Protein AF-A0A3B8PHJ2-F1 (afdb_monomer_lite)

Foldseek 3Di:
DVVVVQLVVQVVFDKDFDFKWWKKDFAAQVLVWPVRDDPCLPWAHFQLDWGDHPPDIIGIDMAGDPPFRWPCVVPPWSANTKMKIKWKKAAQFWDKKKKQKWWQQWKWKDKLSHTQDTGHGHDDTDTRPDTTIDIDHHGIIMMMMIGGHNGDTTTMGIIMTDPPPRIDIDHDDRDDQVNLLVVLVVQCVDHPAHDDPQVNPDSQLPLLVVAALVLLVVCCPCNHLHVLLAEAEVPRDHPARGGHLHSVRRHDDSSRLVCCQQPVLPDDDQQQFWKWWQFQVRDTDIAHQRDDDPFWTWGQALVSDTDIDTPVRTPDIDGDSGGSHDHPSDPHPNNSSNNSNNSSVD

pLDDT: mean 92.6, std 7.02, range [56.84, 98.75]

Radius of gyration: 21.56 Å; chains: 1; bounding box: 54×46×66 Å

Sequence (346 aa):
MRRQSERQRLKRAPIRGVAELWVSGPFDDRGAGFQTVHPPETRAVDVAGRFAVGKKTIRWEKLKPIRMFNFHMKYGDTDGTSCYAYLRLISPRRQQVLLTPGSDDGLKVWVNGRKVHENDIARGGLPLQDVVFAELEPGSNDVLFRVRNVVGEHCLYLHYRSLGGSVQVTLPEPLDAGGLAARLKEAAKGGKQKVAAAFLDVDWATEVARGDKVRGKKLFATSGIGCAKCHAAKGLAAVPGAPSLTGAGKRFTVPYLVESVLLPNRRISPVFRSTVIVTSKGKVVTGLVVGETGQVVTVLTPEAKRVEISRGEIEERKTQNVSAMPAGLVKTPRELRDLLAYLLAQ

Secondary structure (DSSP, 8-state):
-HHHHHHHHHHHSPPEE---EEEEEEEE-TT-GGGS--GGGTSS--TT-EEEETTEEEE-EEE--SSSEEHHHHHS--TTEEEEEEEEEEESSSEEEEE--EEES-EEEEETTEEEEEE-------TT---EEEEEPSEEEEEEEEEE-SSS--EEE-EEEEGGG--EEE-PPP--HHHHHHHHHHHHHH-SSPPPGGGTT--HHHHGGG--HHHHHHHHSTTTT-GGGT--BTTBPPPTTSPP-TTGGGT--HHHHHHHHH-TTSS--GGGEEEEEEETTS-EEEEEEEEE-SSEEEEE-TTS-EEEEEGGGEEEEEEEEEESSPS----SHHHHHHHHHHHHT-

Structure (mmCIF, N/CA/C/O backbone):
data_AF-A0A3B8PHJ2-F1
#
_entry.id   AF-A0A3B8PHJ2-F1
#
loop_
_atom_site.group_PDB
_atom_site.id
_atom_site.type_symbol
_atom_site.label_atom_id
_atom_site.label_alt_id
_atom_site.label_comp_id
_atom_site.label_asym_id
_atom_site.label_entity_id
_atom_site.label_seq_id
_atom_site.pdbx_PDB_ins_code
_atom_site.Cartn_x
_atom_site.Cartn_y
_atom_site.Cartn_z
_atom_site.occupancy
_atom_site.B_iso_or_equiv
_atom_site.auth_seq_id
_atom_site.auth_comp_id
_atom_site.auth_asym_id
_atom_site.auth_atom_id
_atom_site.pdbx_PDB_model_num
ATOM 1 N N . MET A 1 1 ? 10.845 24.682 12.035 1.00 56.84 1 MET A N 1
ATOM 2 C CA . MET A 1 1 ? 11.613 24.016 13.119 1.00 56.84 1 MET A CA 1
ATOM 3 C C . MET A 1 1 ? 11.244 22.541 13.341 1.00 56.84 1 MET A C 1
ATOM 5 O O . MET A 1 1 ? 12.104 21.701 13.112 1.00 56.84 1 MET A O 1
ATOM 9 N N . ARG A 1 2 ? 9.999 22.166 13.702 1.00 64.81 2 ARG A N 1
ATOM 10 C CA . ARG A 1 2 ? 9.632 20.765 14.062 1.00 64.81 2 ARG A CA 1
ATOM 11 C C . ARG A 1 2 ? 9.882 19.699 12.973 1.00 64.81 2 ARG A C 1
ATOM 13 O O . ARG A 1 2 ? 10.329 18.603 13.285 1.00 64.81 2 ARG A O 1
ATOM 20 N N . ARG A 1 3 ? 9.635 20.006 11.690 1.00 64.75 3 ARG A N 1
ATOM 21 C CA . ARG A 1 3 ? 9.933 19.076 10.574 1.00 64.75 3 ARG A CA 1
ATOM 22 C C . ARG A 1 3 ? 11.436 18.929 10.302 1.00 64.75 3 ARG A C 1
ATOM 24 O O . ARG A 1 3 ? 11.890 17.848 9.945 1.00 64.75 3 ARG A O 1
ATOM 31 N N . GLN A 1 4 ? 12.209 20.001 10.478 1.00 68.56 4 GLN A N 1
ATOM 32 C CA . GLN A 1 4 ? 13.661 19.993 10.271 1.00 68.56 4 GLN A CA 1
ATOM 33 C C . GLN A 1 4 ? 14.364 19.180 11.366 1.00 68.56 4 GLN A C 1
ATOM 35 O O . GLN A 1 4 ? 15.237 18.372 11.055 1.00 68.56 4 GLN A O 1
ATOM 40 N N . SER A 1 5 ? 13.905 19.301 12.617 1.00 84.25 5 SER A N 1
ATOM 41 C CA . SER A 1 5 ? 14.388 18.460 13.714 1.00 84.25 5 SER A CA 1
ATOM 42 C C . SER A 1 5 ? 13.993 16.987 13.538 1.00 84.25 5 SER A C 1
ATOM 44 O O . SER A 1 5 ? 14.804 16.103 13.806 1.00 84.25 5 SER A O 1
ATOM 46 N N . GLU A 1 6 ? 12.799 16.686 13.009 1.00 88.00 6 GLU A N 1
ATOM 47 C CA . GLU A 1 6 ? 12.405 15.310 12.662 1.00 88.00 6 GLU A CA 1
ATOM 48 C C . GLU A 1 6 ? 13.327 14.695 11.597 1.00 88.00 6 GLU A C 1
ATOM 50 O O . GLU A 1 6 ? 13.822 13.583 11.781 1.00 88.00 6 GLU A O 1
ATOM 55 N N . ARG A 1 7 ? 13.627 15.428 10.516 1.00 92.88 7 ARG A N 1
ATOM 56 C CA . ARG A 1 7 ? 14.536 14.956 9.458 1.00 92.88 7 ARG A CA 1
ATOM 57 C C . ARG A 1 7 ? 15.954 14.709 9.968 1.00 92.88 7 ARG A C 1
ATOM 59 O O . ARG A 1 7 ? 16.563 13.708 9.602 1.00 92.88 7 ARG A O 1
ATOM 66 N N . GLN A 1 8 ? 16.476 15.581 10.831 1.00 92.88 8 GLN A N 1
ATOM 67 C CA . GLN A 1 8 ? 17.782 15.376 11.467 1.00 92.88 8 GLN A CA 1
ATOM 68 C C . GLN A 1 8 ? 17.797 14.115 12.339 1.00 92.88 8 GLN A C 1
ATOM 70 O O . GLN A 1 8 ? 18.732 13.320 12.256 1.00 92.88 8 GLN A O 1
ATOM 75 N N . ARG A 1 9 ? 16.735 13.884 13.120 1.00 93.88 9 ARG A N 1
ATOM 76 C CA . ARG A 1 9 ? 16.579 12.654 13.910 1.00 93.88 9 ARG A CA 1
ATOM 77 C C . ARG A 1 9 ? 16.492 11.414 13.021 1.00 93.88 9 ARG A C 1
ATOM 79 O O . ARG A 1 9 ? 17.124 10.413 13.333 1.00 93.88 9 ARG A O 1
ATOM 86 N N . LEU A 1 10 ? 15.774 11.481 11.898 1.00 94.88 10 LEU A N 1
ATOM 87 C CA . LEU A 1 10 ? 15.687 10.380 10.931 1.00 94.88 10 LEU A CA 1
ATOM 88 C C . LEU A 1 10 ? 17.046 10.026 10.326 1.00 94.88 10 LEU A C 1
ATOM 90 O O . LEU A 1 10 ? 17.353 8.845 10.221 1.00 94.88 10 LEU A O 1
ATOM 94 N N . LYS A 1 11 ? 17.883 11.016 9.990 1.00 94.44 11 LYS A N 1
ATOM 95 C CA . LYS A 1 11 ? 19.252 10.771 9.494 1.00 94.44 11 LYS A CA 1
ATOM 96 C C . LYS A 1 11 ? 20.121 10.003 10.499 1.00 94.44 11 LYS A C 1
ATOM 98 O O . LYS A 1 11 ? 21.027 9.292 10.084 1.00 94.44 11 LYS A O 1
ATOM 103 N N . ARG A 1 12 ? 19.834 10.125 11.801 1.00 94.12 12 ARG A N 1
ATOM 104 C CA . ARG A 1 12 ? 20.543 9.433 12.893 1.00 94.12 12 ARG A CA 1
ATOM 105 C C . ARG A 1 12 ? 19.865 8.132 13.347 1.00 94.12 12 ARG A C 1
ATOM 107 O O . ARG A 1 12 ? 20.485 7.351 14.054 1.00 94.12 12 ARG A O 1
ATOM 114 N N . ALA A 1 13 ? 18.612 7.886 12.962 1.00 95.06 13 ALA A N 1
ATOM 115 C CA . ALA A 1 13 ? 17.874 6.679 13.347 1.00 95.06 13 ALA A CA 1
ATOM 116 C C . ALA A 1 13 ? 18.484 5.419 12.703 1.00 95.06 13 ALA A C 1
ATOM 118 O O . ALA A 1 13 ? 19.031 5.535 11.615 1.00 95.06 13 ALA A O 1
ATOM 119 N N . PRO A 1 14 ? 18.379 4.217 13.292 1.00 95.69 14 PRO A N 1
ATOM 120 C CA . PRO A 1 14 ? 19.010 3.013 12.741 1.00 95.69 14 PRO A CA 1
ATOM 121 C C . PRO A 1 14 ? 18.644 2.734 11.273 1.00 95.69 14 PRO A C 1
ATOM 123 O O . PRO A 1 14 ? 17.478 2.858 10.887 1.00 95.69 14 PRO A O 1
ATOM 126 N N . ILE A 1 15 ? 19.641 2.341 10.470 1.00 95.19 15 ILE A N 1
ATOM 127 C CA . ILE A 1 15 ? 19.435 1.869 9.091 1.00 95.19 15 ILE A CA 1
ATOM 128 C C . ILE A 1 15 ? 18.785 0.493 9.138 1.00 95.19 15 ILE A C 1
ATOM 130 O O . ILE A 1 15 ? 19.214 -0.376 9.894 1.00 95.19 15 ILE A O 1
ATOM 134 N N . ARG A 1 16 ? 17.771 0.280 8.302 1.00 96.06 16 ARG A N 1
ATOM 135 C CA . ARG A 1 16 ? 17.153 -1.027 8.089 1.00 96.06 16 ARG A CA 1
ATOM 136 C C . ARG A 1 16 ? 17.238 -1.405 6.620 1.00 96.06 16 ARG A C 1
ATOM 138 O O . ARG A 1 16 ? 16.869 -0.604 5.761 1.00 96.06 16 ARG A O 1
ATOM 145 N N . GLY A 1 17 ? 17.714 -2.616 6.348 1.00 94.56 17 GLY A N 1
ATOM 146 C CA . GLY A 1 17 ? 17.668 -3.214 5.016 1.00 94.56 17 GLY A CA 1
ATOM 147 C C . GLY A 1 17 ? 16.264 -3.695 4.654 1.00 94.56 17 GLY A C 1
ATOM 148 O O . GLY A 1 17 ? 15.401 -3.874 5.520 1.00 94.56 17 GLY A O 1
ATOM 149 N N . VAL A 1 18 ? 16.042 -3.910 3.361 1.00 96.94 18 VAL A N 1
ATOM 150 C CA . VAL A 1 18 ? 14.840 -4.559 2.831 1.00 96.94 18 VAL A CA 1
ATOM 151 C C . VAL A 1 18 ? 15.209 -5.967 2.378 1.00 96.94 18 VAL A C 1
ATOM 153 O O . VAL A 1 18 ? 16.139 -6.134 1.601 1.00 96.94 18 VAL A O 1
ATOM 156 N N . ALA A 1 19 ? 14.497 -6.977 2.877 1.00 96.56 19 ALA A N 1
ATOM 157 C CA . ALA A 1 19 ? 14.843 -8.382 2.643 1.00 96.56 19 ALA A CA 1
ATOM 158 C C . ALA A 1 19 ? 14.318 -8.947 1.313 1.00 96.56 19 ALA A C 1
ATOM 160 O O . ALA A 1 19 ? 14.849 -9.931 0.809 1.00 96.56 19 ALA A O 1
ATOM 161 N N . GLU A 1 20 ? 13.251 -8.372 0.761 1.00 97.75 20 GLU A N 1
ATOM 162 C CA . GLU A 1 20 ? 12.606 -8.860 -0.459 1.00 97.75 20 GLU A CA 1
ATOM 163 C C . GLU A 1 20 ? 11.797 -7.730 -1.104 1.00 97.75 20 GLU A C 1
ATOM 165 O O . GLU A 1 20 ? 11.232 -6.889 -0.398 1.00 97.75 20 GLU A O 1
ATOM 170 N N . LEU A 1 21 ? 11.727 -7.729 -2.435 1.00 98.25 21 LEU A N 1
ATOM 171 C CA . LEU A 1 21 ? 10.931 -6.803 -3.240 1.00 98.25 21 LEU A CA 1
ATOM 172 C C . LEU A 1 21 ? 10.100 -7.559 -4.268 1.00 98.25 21 LEU A C 1
ATOM 174 O O . LEU A 1 21 ? 10.509 -8.615 -4.747 1.00 98.25 21 LEU A O 1
ATOM 178 N N . TRP A 1 22 ? 8.975 -6.966 -4.662 1.00 98.62 22 TRP A N 1
ATOM 179 C CA . TRP A 1 22 ? 8.412 -7.239 -5.979 1.00 98.62 22 TRP A CA 1
ATOM 180 C C . TRP A 1 22 ? 9.231 -6.493 -7.022 1.00 98.62 22 TRP A C 1
ATOM 182 O O . TRP A 1 22 ? 9.505 -5.311 -6.844 1.00 98.62 22 TRP A O 1
ATOM 192 N N . VAL A 1 23 ? 9.603 -7.157 -8.108 1.00 98.56 23 VAL A N 1
ATOM 193 C CA . VAL A 1 23 ? 10.318 -6.561 -9.236 1.00 98.56 23 VAL A CA 1
ATOM 194 C C . VAL A 1 23 ? 9.639 -6.923 -10.549 1.00 98.56 23 VAL A C 1
ATOM 196 O O . VAL A 1 23 ? 9.052 -7.995 -10.663 1.00 98.56 23 VAL A O 1
ATOM 199 N N . SER A 1 24 ? 9.699 -6.033 -11.531 1.00 98.06 24 SER A N 1
ATOM 200 C CA . SER A 1 24 ? 9.135 -6.247 -12.866 1.00 98.06 24 SER A CA 1
ATOM 201 C C . SER A 1 24 ? 10.000 -5.533 -13.894 1.00 98.06 24 SER A C 1
ATOM 203 O O . SER A 1 24 ? 10.356 -4.374 -13.700 1.00 98.06 24 SER A O 1
ATOM 205 N N . GLY A 1 25 ? 10.315 -6.198 -14.996 1.00 96.06 25 GLY A N 1
ATOM 206 C CA . GLY A 1 25 ? 11.134 -5.654 -16.075 1.00 96.06 25 GLY A CA 1
ATOM 207 C C . GLY A 1 25 ? 11.764 -6.770 -16.907 1.00 96.06 25 GLY A C 1
ATOM 208 O O . GLY A 1 25 ? 11.434 -7.939 -16.684 1.00 96.06 25 GLY A O 1
ATOM 209 N N . PRO A 1 26 ? 12.645 -6.426 -17.856 1.00 96.44 26 PRO A N 1
ATOM 210 C CA . PRO A 1 26 ? 13.003 -5.066 -18.270 1.00 96.44 26 PRO A CA 1
ATOM 211 C C . PRO A 1 26 ? 11.944 -4.427 -19.186 1.00 96.44 26 PRO A C 1
ATOM 213 O O . PRO A 1 26 ? 11.344 -5.096 -20.023 1.00 96.44 26 PRO A O 1
ATOM 216 N N . PHE A 1 27 ? 11.712 -3.124 -19.037 1.00 96.81 27 PHE A N 1
ATOM 217 C CA . PHE A 1 27 ? 10.838 -2.339 -19.910 1.00 96.81 27 PHE A CA 1
ATOM 218 C C . PHE A 1 27 ? 11.675 -1.442 -20.825 1.00 96.81 27 PHE A C 1
ATOM 220 O O . PHE A 1 27 ? 12.421 -0.603 -20.332 1.00 96.81 27 PHE A O 1
ATOM 227 N N . ASP A 1 28 ? 11.537 -1.600 -22.140 1.00 95.12 28 ASP A N 1
ATOM 228 C CA . ASP A 1 28 ? 12.294 -0.834 -23.139 1.00 95.12 28 ASP A CA 1
ATOM 229 C C . ASP A 1 28 ? 11.969 0.668 -23.075 1.00 95.12 28 ASP A C 1
ATOM 231 O O . ASP A 1 28 ? 10.845 1.086 -23.373 1.00 95.12 28 ASP A O 1
ATOM 235 N N . ASP A 1 29 ? 12.953 1.491 -22.701 1.00 94.12 29 ASP A N 1
ATOM 236 C CA . ASP A 1 29 ? 12.780 2.938 -22.584 1.00 94.12 29 ASP A CA 1
ATOM 237 C C . ASP A 1 29 ? 12.798 3.661 -23.940 1.00 94.12 29 ASP A C 1
ATOM 239 O O . ASP A 1 29 ? 12.547 4.871 -23.991 1.00 94.12 29 ASP A O 1
ATOM 243 N N . ARG A 1 30 ? 13.045 2.940 -25.043 1.00 91.06 30 ARG A N 1
ATOM 244 C CA . ARG A 1 30 ? 13.039 3.442 -26.426 1.00 91.06 30 ARG A CA 1
ATOM 245 C C . ARG A 1 30 ? 13.998 4.614 -26.633 1.00 91.06 30 ARG A C 1
ATOM 247 O O . ARG A 1 30 ? 13.667 5.588 -27.302 1.00 91.06 30 ARG A O 1
ATOM 254 N N . GLY A 1 31 ? 15.146 4.575 -25.955 1.00 90.06 31 GLY A N 1
ATOM 255 C CA . GLY A 1 31 ? 16.145 5.651 -25.951 1.00 90.06 31 GLY A CA 1
ATOM 256 C C . GLY A 1 31 ? 15.729 6.934 -25.211 1.00 90.06 31 GLY A C 1
ATOM 257 O O . GLY A 1 31 ? 16.567 7.801 -24.986 1.00 90.06 31 GLY A O 1
ATOM 258 N N . ALA A 1 32 ? 14.471 7.056 -24.773 1.00 93.56 32 ALA A N 1
ATOM 259 C CA . ALA A 1 32 ? 13.939 8.257 -24.124 1.00 93.56 32 ALA A CA 1
ATOM 260 C C . ALA A 1 32 ? 13.993 8.200 -22.585 1.00 93.56 32 ALA A C 1
ATOM 262 O O . ALA A 1 32 ? 13.584 9.143 -21.902 1.00 93.56 32 ALA A O 1
ATOM 263 N N . GLY A 1 33 ? 14.475 7.089 -22.020 1.00 93.19 33 GLY A N 1
ATOM 264 C CA . GLY A 1 33 ? 14.639 6.918 -20.581 1.00 93.19 33 GLY A CA 1
ATOM 265 C C . GLY A 1 33 ? 13.366 7.186 -19.793 1.00 93.19 33 GLY A C 1
ATOM 266 O O . GLY A 1 33 ? 12.281 6.700 -20.109 1.00 93.19 33 GLY A O 1
ATOM 267 N N . PHE A 1 34 ? 13.490 8.051 -18.790 1.00 96.06 34 PHE A N 1
ATOM 268 C CA . PHE A 1 34 ? 12.399 8.461 -17.912 1.00 96.06 34 PHE A CA 1
ATOM 269 C C . PHE A 1 34 ? 11.253 9.226 -18.575 1.00 96.06 34 PHE A C 1
ATOM 271 O O . PHE A 1 34 ? 10.228 9.396 -17.906 1.00 96.06 34 PHE A O 1
ATOM 278 N N . GLN A 1 35 ? 11.392 9.656 -19.833 1.00 95.62 35 GLN A N 1
ATOM 279 C CA . GLN A 1 35 ? 10.292 10.232 -20.612 1.00 95.62 35 GLN A CA 1
ATOM 280 C C . GLN A 1 35 ? 9.349 9.157 -21.164 1.00 95.62 35 GLN A C 1
ATOM 282 O O . GLN A 1 35 ? 8.161 9.408 -21.360 1.00 95.62 35 GLN A O 1
ATOM 287 N N . THR A 1 36 ? 9.842 7.932 -21.365 1.00 96.19 36 THR A N 1
ATOM 288 C CA . THR A 1 36 ? 8.986 6.794 -21.693 1.00 96.19 36 THR A CA 1
ATOM 289 C C . THR A 1 36 ? 8.216 6.370 -20.445 1.00 96.19 36 THR A C 1
ATOM 291 O O . THR A 1 36 ? 8.810 5.953 -19.452 1.00 96.19 36 THR A O 1
ATOM 294 N N . VAL A 1 37 ? 6.887 6.467 -20.491 1.00 95.81 37 VAL A N 1
ATOM 295 C CA . VAL A 1 37 ? 5.999 6.032 -19.405 1.00 95.81 37 VAL A CA 1
ATOM 296 C C . VAL A 1 37 ? 5.640 4.560 -19.579 1.00 95.81 37 VAL A C 1
ATOM 298 O O . VAL A 1 37 ? 5.175 4.157 -20.648 1.00 95.81 37 VAL A O 1
ATOM 301 N N . HIS A 1 38 ? 5.803 3.771 -18.516 1.00 96.06 38 HIS A N 1
ATOM 302 C CA . HIS A 1 38 ? 5.454 2.345 -18.504 1.00 96.06 38 HIS A CA 1
ATOM 303 C C . HIS A 1 38 ? 4.230 2.051 -17.633 1.00 96.06 38 HIS A C 1
ATOM 305 O O . HIS A 1 38 ? 3.923 2.804 -16.712 1.00 96.06 38 HIS A O 1
ATOM 311 N N . PRO A 1 39 ? 3.526 0.927 -17.846 1.00 94.88 39 PRO A N 1
ATOM 312 C CA . PRO A 1 39 ? 2.318 0.616 -17.084 1.00 94.88 39 PRO A CA 1
ATOM 313 C C . PRO A 1 39 ? 2.458 0.656 -15.545 1.00 94.88 39 PRO A C 1
ATOM 315 O O . PRO A 1 39 ? 1.540 1.199 -14.920 1.00 94.88 39 PRO A O 1
ATOM 318 N N . PRO A 1 40 ? 3.551 0.163 -14.910 1.00 95.56 40 PRO A N 1
ATOM 319 C CA . PRO A 1 40 ? 3.678 0.154 -13.446 1.00 95.56 40 PRO A CA 1
ATOM 320 C C . PRO A 1 40 ? 3.570 1.521 -12.757 1.00 95.56 40 PRO A C 1
ATOM 322 O O . PRO A 1 40 ? 3.188 1.569 -11.592 1.00 95.56 40 PRO A O 1
ATOM 325 N N . GLU A 1 41 ? 3.886 2.624 -13.445 1.00 94.50 41 GLU A N 1
ATOM 326 C CA . GLU A 1 41 ? 3.894 3.979 -12.861 1.00 94.50 41 GLU A CA 1
ATOM 327 C C . GLU A 1 41 ? 2.615 4.793 -13.132 1.00 94.50 41 GLU A C 1
ATOM 329 O O . GLU A 1 41 ? 2.494 5.928 -12.673 1.00 94.50 41 GLU A O 1
ATOM 334 N N . THR A 1 42 ? 1.640 4.227 -13.852 1.00 93.00 42 THR A N 1
ATOM 335 C CA . THR A 1 42 ? 0.440 4.961 -14.312 1.00 93.00 42 THR A CA 1
ATOM 336 C C . THR A 1 42 ? -0.747 4.914 -13.350 1.00 93.00 42 THR A C 1
ATOM 338 O O . THR A 1 42 ? -1.630 5.770 -13.406 1.00 93.00 42 THR A O 1
ATOM 341 N N . ARG A 1 43 ? -0.801 3.912 -12.468 1.00 91.25 43 ARG A N 1
ATOM 342 C CA . ARG A 1 43 ? -1.928 3.642 -11.560 1.00 91.25 43 ARG A CA 1
ATOM 343 C C . ARG A 1 43 ? -1.450 2.933 -10.296 1.00 91.25 43 ARG A C 1
ATOM 345 O O . ARG A 1 43 ? -0.259 2.679 -10.143 1.00 91.25 43 ARG A O 1
ATOM 352 N N . ALA A 1 44 ? -2.380 2.616 -9.392 1.00 93.44 44 ALA A N 1
ATOM 353 C CA . ALA A 1 44 ? -2.089 1.765 -8.241 1.00 93.44 44 ALA A CA 1
ATOM 354 C C . ALA A 1 44 ? -1.375 0.479 -8.690 1.00 93.44 44 ALA A C 1
ATOM 356 O O . ALA A 1 44 ? -1.791 -0.154 -9.665 1.00 93.44 44 ALA A O 1
ATOM 357 N N . VAL A 1 45 ? -0.306 0.109 -7.983 1.00 96.50 45 VAL A N 1
ATOM 358 C CA . VAL A 1 45 ? 0.517 -1.040 -8.363 1.00 96.50 45 VAL A CA 1
ATOM 359 C C . VAL A 1 45 ? -0.284 -2.325 -8.174 1.00 96.50 45 VAL A C 1
ATOM 361 O O . VAL A 1 45 ? -0.689 -2.671 -7.063 1.00 96.50 45 VAL A O 1
ATOM 364 N N . ASP A 1 46 ? -0.491 -3.037 -9.277 1.00 95.44 46 ASP A N 1
ATOM 365 C CA . ASP A 1 46 ? -1.122 -4.349 -9.304 1.00 95.44 46 ASP A CA 1
ATOM 366 C C . ASP A 1 46 ? -0.054 -5.432 -9.475 1.00 95.44 46 ASP A C 1
ATOM 368 O O . ASP A 1 46 ? 0.449 -5.654 -10.578 1.00 95.44 46 ASP A O 1
ATOM 372 N N . VAL A 1 47 ? 0.292 -6.103 -8.374 1.00 96.88 47 VAL A N 1
ATOM 373 C CA . VAL A 1 47 ? 1.290 -7.184 -8.367 1.00 96.88 47 VAL A CA 1
ATOM 374 C C . VAL A 1 47 ? 0.779 -8.494 -8.980 1.00 96.88 47 VAL A C 1
ATOM 376 O O . VAL A 1 47 ? 1.574 -9.400 -9.205 1.00 96.88 47 VAL A O 1
ATOM 379 N N . ALA A 1 48 ? -0.519 -8.603 -9.291 1.00 96.25 48 ALA A N 1
ATOM 380 C CA . ALA A 1 48 ? -1.052 -9.669 -10.145 1.00 96.25 48 ALA A CA 1
ATOM 381 C C . ALA A 1 48 ? -1.011 -9.299 -11.641 1.00 96.25 48 ALA A C 1
ATOM 383 O O . ALA A 1 48 ? -1.265 -10.146 -12.501 1.00 96.25 48 ALA A O 1
ATOM 384 N N . GLY A 1 49 ? -0.679 -8.043 -11.952 1.00 93.44 49 GLY A N 1
ATOM 385 C CA . GLY A 1 49 ? -0.665 -7.501 -13.300 1.00 93.44 49 GLY A CA 1
ATOM 386 C C . GLY A 1 49 ? 0.342 -8.185 -14.225 1.00 93.44 49 GLY A C 1
ATOM 387 O O . GLY A 1 49 ? 1.419 -8.628 -13.816 1.00 93.44 49 GLY A O 1
ATOM 388 N N . ARG A 1 50 ? -0.022 -8.226 -15.509 1.00 94.44 50 ARG A N 1
ATOM 389 C CA . ARG A 1 50 ? 0.810 -8.694 -16.621 1.00 94.44 50 ARG A CA 1
ATOM 390 C C . ARG A 1 50 ? 0.952 -7.572 -17.641 1.00 94.44 50 ARG A C 1
ATOM 392 O O . ARG A 1 50 ? -0.013 -6.859 -17.912 1.00 94.44 50 ARG A O 1
ATOM 399 N N . PHE A 1 51 ? 2.142 -7.427 -18.207 1.00 94.38 51 PHE A N 1
ATOM 400 C CA . PHE A 1 51 ? 2.492 -6.334 -19.106 1.00 94.38 51 PHE A CA 1
ATOM 401 C C . PHE A 1 51 ? 3.025 -6.894 -20.421 1.00 94.38 51 PHE A C 1
ATOM 403 O O . PHE A 1 51 ? 3.994 -7.649 -20.419 1.00 94.38 51 PHE A O 1
ATOM 410 N N . ALA A 1 52 ? 2.409 -6.521 -21.539 1.00 92.38 52 ALA A N 1
ATOM 411 C CA . ALA A 1 52 ? 2.946 -6.837 -22.856 1.00 92.38 52 ALA A CA 1
ATOM 412 C C . ALA A 1 52 ? 4.104 -5.881 -23.176 1.00 92.38 52 ALA A C 1
ATOM 414 O O . ALA A 1 52 ? 3.925 -4.663 -23.154 1.00 92.38 52 ALA A O 1
ATOM 415 N N . VAL A 1 53 ? 5.284 -6.431 -23.459 1.00 87.62 53 VAL A N 1
ATOM 416 C CA . VAL A 1 53 ? 6.482 -5.690 -23.877 1.00 87.62 53 VAL A CA 1
ATOM 417 C C . VAL A 1 53 ? 7.058 -6.392 -25.104 1.00 87.62 53 VAL A C 1
ATOM 419 O O . VAL A 1 53 ? 7.655 -7.468 -25.014 1.00 87.62 53 VAL A O 1
ATOM 422 N N . GLY A 1 54 ? 6.806 -5.817 -26.282 1.00 84.94 54 GLY A N 1
ATOM 423 C CA . GLY A 1 54 ? 7.068 -6.481 -27.558 1.00 84.94 54 GLY A CA 1
ATOM 424 C C . GLY A 1 54 ? 6.299 -7.803 -27.661 1.00 84.94 54 GLY A C 1
ATOM 425 O O . GLY A 1 54 ? 5.084 -7.837 -27.492 1.00 84.94 54 GLY A O 1
ATOM 426 N N . LYS A 1 55 ? 7.017 -8.905 -27.907 1.00 86.44 55 LYS A N 1
ATOM 427 C CA . LYS A 1 55 ? 6.452 -10.270 -27.956 1.00 86.44 55 LYS A CA 1
ATOM 428 C C . LYS A 1 55 ? 6.422 -10.976 -26.592 1.00 86.44 55 LYS A C 1
ATOM 430 O O . LYS A 1 55 ? 5.960 -12.110 -26.507 1.00 86.44 55 LYS A O 1
ATOM 435 N N . LYS A 1 56 ? 6.957 -10.351 -25.538 1.00 89.81 56 LYS A N 1
ATOM 436 C CA . LYS A 1 56 ? 7.064 -10.943 -24.198 1.00 89.81 56 LYS A CA 1
ATOM 437 C C . LYS A 1 56 ? 5.949 -10.429 -23.291 1.00 89.81 56 LYS A C 1
ATOM 439 O O . LYS A 1 56 ? 5.503 -9.290 -23.406 1.00 89.81 56 LYS A O 1
ATOM 444 N N . THR A 1 57 ? 5.561 -11.267 -22.336 1.00 94.38 57 THR A N 1
ATOM 445 C CA . THR A 1 57 ? 4.696 -10.874 -21.221 1.00 94.38 57 THR A CA 1
ATOM 446 C C . THR A 1 57 ? 5.531 -10.826 -19.951 1.00 94.38 57 THR A C 1
ATOM 448 O O . THR A 1 57 ? 6.057 -11.846 -19.513 1.00 94.38 57 THR A O 1
ATOM 451 N N . ILE A 1 58 ? 5.637 -9.644 -19.355 1.00 94.56 58 ILE A N 1
ATOM 452 C CA . ILE A 1 58 ? 6.346 -9.397 -18.101 1.00 94.56 58 ILE A CA 1
ATOM 453 C C . ILE A 1 58 ? 5.340 -9.417 -16.950 1.00 94.56 58 ILE A C 1
ATOM 455 O O . ILE A 1 58 ? 4.192 -8.994 -17.096 1.00 94.56 58 ILE A O 1
ATOM 459 N N . ARG A 1 59 ? 5.768 -9.918 -15.795 1.00 96.56 59 ARG A N 1
ATOM 460 C CA . ARG A 1 59 ? 4.985 -9.968 -14.557 1.00 96.56 59 ARG A CA 1
ATOM 461 C C . ARG A 1 59 ? 5.850 -9.537 -13.381 1.00 96.56 59 ARG A C 1
ATOM 463 O O . ARG A 1 59 ? 7.075 -9.494 -13.486 1.00 96.56 59 ARG A O 1
ATOM 470 N N . TRP A 1 60 ? 5.205 -9.290 -12.251 1.00 98.06 60 TRP A N 1
ATOM 471 C CA . TRP A 1 60 ? 5.906 -9.098 -10.992 1.00 98.06 60 TRP A CA 1
ATOM 472 C C . TRP A 1 60 ? 6.449 -10.420 -10.456 1.00 98.06 60 TRP A C 1
ATOM 474 O O . TRP A 1 60 ? 5.749 -11.431 -10.421 1.00 98.06 60 TRP A O 1
ATOM 484 N N . GLU A 1 61 ? 7.692 -10.396 -9.991 1.00 97.81 61 GLU A N 1
ATOM 485 C CA . GLU A 1 61 ? 8.357 -11.525 -9.350 1.00 97.81 61 GLU A CA 1
ATOM 486 C C . GLU A 1 61 ? 9.065 -11.073 -8.082 1.00 97.81 61 GLU A C 1
ATOM 488 O O . GLU A 1 61 ? 9.436 -9.910 -7.939 1.00 97.81 61 GLU A O 1
ATOM 493 N N . LYS A 1 62 ? 9.257 -11.989 -7.138 1.00 98.06 62 LYS A N 1
ATOM 494 C CA . LYS A 1 62 ? 10.018 -11.683 -5.932 1.00 98.06 62 LYS A CA 1
ATOM 495 C C . LYS A 1 62 ? 11.510 -11.719 -6.228 1.00 98.06 62 LYS A C 1
ATOM 497 O O . LYS A 1 62 ? 11.989 -12.621 -6.914 1.00 98.06 62 LYS A O 1
ATOM 502 N N . LEU A 1 63 ? 12.241 -10.761 -5.676 1.00 98.31 63 LEU A N 1
ATOM 503 C CA . LEU A 1 63 ? 13.698 -10.742 -5.690 1.00 98.31 63 LEU A CA 1
ATOM 504 C C . LEU A 1 63 ? 14.206 -10.463 -4.279 1.00 98.31 63 LEU A C 1
ATOM 506 O O . LEU A 1 63 ? 13.743 -9.534 -3.616 1.00 98.31 63 LEU A O 1
ATOM 510 N N . LYS A 1 64 ? 15.166 -11.274 -3.836 1.00 98.06 64 LYS A N 1
ATOM 511 C CA . LYS A 1 64 ? 15.922 -11.064 -2.600 1.00 98.06 64 LYS A CA 1
ATOM 512 C C . LYS A 1 64 ? 17.294 -10.488 -2.950 1.00 98.06 64 LYS A C 1
ATOM 514 O O . LYS A 1 64 ? 17.843 -10.862 -3.987 1.00 98.06 64 LYS A O 1
ATOM 519 N N . PRO A 1 65 ? 17.853 -9.596 -2.123 1.00 96.25 65 PRO A N 1
ATOM 520 C CA . PRO A 1 65 ? 19.187 -9.083 -2.362 1.00 96.25 65 PRO A CA 1
ATOM 521 C C . PRO A 1 65 ? 20.230 -10.119 -1.924 1.00 96.25 65 PRO A C 1
ATOM 523 O O . PRO A 1 65 ? 20.048 -10.792 -0.911 1.00 96.25 65 PRO A O 1
ATOM 526 N N . ILE A 1 66 ? 21.340 -10.212 -2.658 1.00 89.69 66 ILE A N 1
ATOM 527 C CA . ILE A 1 66 ? 22.567 -10.852 -2.148 1.00 89.69 66 ILE A CA 1
ATOM 528 C C . ILE A 1 66 ? 23.370 -9.776 -1.411 1.00 89.69 66 ILE A C 1
ATOM 530 O O . ILE A 1 66 ? 23.510 -9.799 -0.193 1.00 89.69 66 ILE A O 1
ATOM 534 N N . ARG A 1 67 ? 23.798 -8.759 -2.162 1.00 91.94 67 ARG A N 1
ATOM 535 C CA . ARG A 1 67 ? 24.341 -7.487 -1.655 1.00 91.94 67 ARG A CA 1
ATOM 536 C C . ARG A 1 67 ? 23.448 -6.304 -2.047 1.00 91.94 67 ARG A C 1
ATOM 538 O O . ARG A 1 67 ? 23.279 -5.355 -1.287 1.00 91.94 67 ARG A O 1
ATOM 545 N N . MET A 1 68 ? 22.850 -6.407 -3.226 1.00 96.12 68 MET A N 1
ATOM 546 C CA . MET A 1 68 ? 21.898 -5.495 -3.842 1.00 96.12 68 MET A CA 1
ATOM 547 C C . MET A 1 68 ? 20.817 -6.313 -4.547 1.00 96.12 68 MET A C 1
ATOM 549 O O . MET A 1 68 ? 20.977 -7.517 -4.772 1.00 96.12 68 MET A O 1
ATOM 553 N N . PHE A 1 69 ? 19.715 -5.666 -4.904 1.00 98.19 69 PHE A N 1
ATOM 554 C CA . PHE A 1 69 ? 18.740 -6.224 -5.832 1.00 98.19 69 PHE A CA 1
ATOM 555 C C . PHE A 1 69 ? 19.340 -6.130 -7.235 1.00 98.19 69 PHE A C 1
ATOM 557 O O . PHE A 1 69 ? 19.330 -5.062 -7.842 1.00 98.19 69 PHE A O 1
ATOM 564 N N . ASN A 1 70 ? 19.942 -7.224 -7.699 1.00 97.56 70 ASN A N 1
ATOM 565 C CA . ASN A 1 70 ? 20.646 -7.273 -8.975 1.00 97.56 70 ASN A CA 1
ATOM 566 C C . ASN A 1 70 ? 19.661 -7.641 -10.101 1.00 97.56 70 ASN A C 1
ATOM 568 O O . ASN A 1 70 ? 19.207 -8.785 -10.190 1.00 97.56 70 ASN A O 1
ATOM 572 N N . PHE A 1 71 ? 19.295 -6.653 -10.920 1.00 97.50 71 PHE A N 1
ATOM 573 C CA . PHE A 1 71 ? 18.405 -6.833 -12.065 1.00 97.50 71 PHE A CA 1
ATOM 574 C C . PHE A 1 71 ? 19.134 -7.461 -13.248 1.00 97.50 71 PHE A C 1
ATOM 576 O O . PHE A 1 71 ? 18.540 -8.308 -13.908 1.00 97.50 71 PHE A O 1
ATOM 583 N N . HIS A 1 72 ? 20.409 -7.123 -13.457 1.00 94.56 72 HIS A N 1
ATOM 584 C CA . HIS A 1 72 ? 21.242 -7.721 -14.502 1.00 94.56 72 HIS A CA 1
ATOM 585 C C . HIS A 1 72 ? 21.352 -9.244 -14.316 1.00 94.56 72 HIS A C 1
ATOM 587 O O . HIS A 1 72 ? 21.034 -10.021 -15.206 1.00 94.56 72 HIS A O 1
ATOM 593 N N . MET A 1 73 ? 21.646 -9.712 -13.100 1.00 95.25 73 MET A N 1
ATOM 594 C CA . MET A 1 73 ? 21.663 -11.145 -12.774 1.00 95.25 73 MET A CA 1
ATOM 595 C C . MET A 1 73 ? 20.288 -11.814 -12.952 1.00 95.25 73 MET A C 1
ATOM 597 O O . MET A 1 73 ? 20.214 -13.003 -13.255 1.00 95.25 73 MET A O 1
ATOM 601 N N . LYS A 1 74 ? 19.186 -11.080 -12.742 1.00 96.25 74 LYS A N 1
ATOM 602 C CA . LYS A 1 74 ? 17.825 -11.623 -12.877 1.00 96.25 74 LYS A CA 1
ATOM 603 C C . LYS A 1 74 ? 17.359 -11.702 -14.333 1.00 96.25 74 LYS A C 1
ATOM 605 O O . LYS A 1 74 ? 16.649 -12.644 -14.679 1.00 96.25 74 LYS A O 1
ATOM 610 N N . TYR A 1 75 ? 17.675 -10.695 -15.141 1.00 95.62 75 TYR A N 1
ATOM 611 C CA . TYR A 1 75 ? 17.085 -10.493 -16.466 1.00 95.62 75 TYR A CA 1
ATOM 612 C C . TYR A 1 75 ? 18.089 -10.602 -17.622 1.00 95.62 75 TYR A C 1
ATOM 614 O O . TYR A 1 75 ? 17.658 -10.669 -18.771 1.00 95.62 75 TYR A O 1
ATOM 622 N N . GLY A 1 76 ? 19.387 -10.679 -17.328 1.00 94.62 76 GLY A N 1
ATOM 623 C CA . GLY A 1 76 ? 20.471 -10.622 -18.303 1.00 94.62 76 GLY A CA 1
ATOM 624 C C . GLY A 1 76 ? 20.768 -9.184 -18.720 1.00 94.62 76 GLY A C 1
ATOM 625 O O . GLY A 1 76 ? 20.731 -8.267 -17.900 1.00 94.62 76 GLY A O 1
ATOM 626 N N . ASP A 1 77 ? 21.027 -9.000 -20.012 1.00 93.88 77 ASP A N 1
ATOM 627 C CA . ASP A 1 77 ? 21.196 -7.681 -20.612 1.00 93.88 77 ASP A CA 1
ATOM 628 C C . ASP A 1 77 ? 19.907 -6.852 -20.472 1.00 93.88 77 ASP A C 1
ATOM 630 O O . ASP A 1 77 ? 18.804 -7.282 -20.830 1.00 93.88 77 ASP A O 1
ATOM 634 N N . THR A 1 78 ? 20.058 -5.662 -19.897 1.00 95.06 78 THR A N 1
ATOM 635 C CA . THR A 1 78 ? 18.964 -4.721 -19.651 1.00 95.06 78 THR A CA 1
ATOM 636 C C . THR A 1 78 ? 19.322 -3.312 -20.116 1.00 95.06 78 THR A C 1
ATOM 638 O O . THR A 1 78 ? 18.780 -2.337 -19.592 1.00 95.06 78 THR A O 1
ATOM 641 N N . ASP A 1 79 ? 20.240 -3.183 -21.068 1.00 96.12 79 ASP A N 1
ATOM 642 C CA . ASP A 1 79 ? 20.714 -1.901 -21.583 1.00 96.12 79 ASP A CA 1
ATOM 643 C C . ASP A 1 79 ? 19.585 -1.090 -22.224 1.00 96.12 79 ASP A C 1
ATOM 645 O O . ASP A 1 79 ? 18.710 -1.619 -22.913 1.00 96.12 79 ASP A O 1
ATOM 649 N N . GLY A 1 80 ? 19.561 0.217 -21.955 1.00 95.75 80 GLY A N 1
ATOM 650 C CA . GLY A 1 80 ? 18.501 1.106 -22.436 1.00 95.75 80 GLY A CA 1
ATOM 651 C C . GLY A 1 80 ? 17.094 0.773 -21.916 1.00 95.75 80 GLY A C 1
ATOM 652 O O . GLY A 1 80 ? 16.104 1.210 -22.510 1.00 95.75 80 GLY A O 1
ATOM 653 N N . THR A 1 81 ? 16.975 0.008 -20.826 1.00 96.75 81 THR A N 1
ATOM 654 C CA . THR A 1 81 ? 15.685 -0.380 -20.238 1.00 96.75 81 THR A CA 1
ATOM 655 C C . THR A 1 81 ? 15.517 0.120 -18.807 1.00 96.75 81 THR A C 1
ATOM 657 O O . THR A 1 81 ? 16.469 0.492 -18.126 1.00 96.75 81 THR A O 1
ATOM 660 N N . SER A 1 82 ? 14.282 0.068 -18.314 1.00 97.81 82 SER A N 1
ATOM 661 C CA . SER A 1 82 ? 13.952 0.296 -16.913 1.00 97.81 82 SER A CA 1
ATOM 662 C C . SER A 1 82 ? 13.455 -0.977 -16.229 1.00 97.81 82 SER A C 1
ATOM 664 O O . SER A 1 82 ? 12.623 -1.713 -16.764 1.00 97.81 82 SER A O 1
ATOM 666 N N . CYS A 1 83 ? 13.891 -1.203 -14.992 1.00 98.31 83 CYS A N 1
ATOM 667 C CA . CYS A 1 83 ? 13.306 -2.182 -14.081 1.00 98.31 83 CYS A CA 1
ATOM 668 C C . CYS A 1 83 ? 12.551 -1.474 -12.953 1.00 98.31 83 CYS A C 1
ATOM 670 O O . CYS A 1 83 ? 12.978 -0.452 -12.418 1.00 98.31 83 CYS A O 1
ATOM 672 N N . TYR A 1 84 ? 11.412 -2.036 -12.567 1.00 98.62 84 TYR A N 1
ATOM 673 C CA . TYR A 1 84 ? 10.608 -1.544 -11.458 1.00 98.62 84 TYR A CA 1
ATOM 674 C C . TYR A 1 84 ? 10.797 -2.424 -10.235 1.00 98.62 84 TYR A C 1
ATOM 676 O O . TYR A 1 84 ? 10.878 -3.647 -10.349 1.00 98.62 84 TYR A O 1
ATOM 684 N N . ALA A 1 85 ? 10.799 -1.801 -9.061 1.00 98.69 85 ALA A N 1
ATOM 685 C CA . ALA A 1 85 ? 10.767 -2.487 -7.780 1.00 98.69 85 ALA A CA 1
ATOM 686 C C . ALA A 1 85 ? 9.698 -1.882 -6.869 1.00 98.69 85 ALA A C 1
ATOM 688 O O . ALA A 1 85 ? 9.438 -0.681 -6.908 1.00 98.69 85 ALA A O 1
ATOM 689 N N . TYR A 1 86 ? 9.058 -2.706 -6.049 1.00 98.75 86 TYR A N 1
ATOM 690 C CA . TYR A 1 86 ? 7.879 -2.314 -5.294 1.00 98.75 86 TYR A CA 1
ATOM 691 C C . TYR A 1 86 ? 7.785 -3.020 -3.941 1.00 98.75 86 TYR A C 1
ATOM 693 O O . TYR A 1 86 ? 8.076 -4.212 -3.801 1.00 98.75 86 TYR A O 1
ATOM 701 N N . LEU A 1 87 ? 7.336 -2.263 -2.940 1.00 98.25 87 LEU A N 1
ATOM 702 C CA . LEU A 1 87 ? 6.992 -2.746 -1.606 1.00 98.25 87 LEU A CA 1
ATOM 703 C C . LEU A 1 87 ? 5.900 -1.878 -0.977 1.00 98.25 87 LEU A C 1
ATOM 705 O O . LEU A 1 87 ? 5.578 -0.790 -1.462 1.00 98.25 87 LEU A O 1
ATOM 709 N N . ARG A 1 88 ? 5.385 -2.323 0.172 1.00 97.19 88 ARG A N 1
ATOM 710 C CA . ARG A 1 88 ? 4.534 -1.513 1.047 1.00 97.19 88 ARG A CA 1
ATOM 711 C C . ARG A 1 88 ? 5.207 -1.226 2.381 1.00 97.19 88 ARG A C 1
ATOM 713 O O . ARG A 1 88 ? 5.738 -2.127 3.028 1.00 97.19 88 ARG A O 1
ATOM 720 N N . LEU A 1 89 ? 5.117 0.026 2.823 1.00 96.88 89 LEU A N 1
ATOM 721 C CA . LEU A 1 89 ? 5.446 0.441 4.183 1.00 96.88 89 LEU A CA 1
ATOM 722 C C . LEU A 1 89 ? 4.165 0.570 5.004 1.00 96.88 89 LEU A C 1
ATOM 724 O O . LEU A 1 89 ? 3.327 1.438 4.749 1.00 96.88 89 LEU A O 1
ATOM 728 N N . ILE A 1 90 ? 4.018 -0.282 6.011 1.00 94.62 90 ILE A N 1
ATOM 729 C CA . ILE A 1 90 ? 2.951 -0.181 6.998 1.00 94.62 90 ILE A CA 1
ATOM 730 C C . ILE A 1 90 ? 3.384 0.804 8.076 1.00 94.62 90 ILE A C 1
ATOM 732 O O . ILE A 1 90 ? 4.390 0.590 8.754 1.00 94.62 90 ILE A O 1
ATOM 736 N N . SER A 1 91 ? 2.596 1.860 8.261 1.00 93.19 91 SER A N 1
ATOM 737 C CA . SER A 1 91 ? 2.799 2.837 9.324 1.00 93.19 91 SER A CA 1
ATOM 738 C C . SER A 1 91 ? 1.589 2.874 10.265 1.00 93.19 91 SER A C 1
ATOM 740 O O . SER A 1 91 ? 0.465 3.013 9.787 1.00 93.19 91 SER A O 1
ATOM 742 N N . PRO A 1 92 ? 1.765 2.809 11.597 1.00 87.88 92 PRO A N 1
ATOM 743 C CA . PRO A 1 92 ? 0.651 2.905 12.549 1.00 87.88 92 PRO A CA 1
ATOM 744 C C . PRO A 1 92 ? 0.079 4.328 12.669 1.00 87.88 92 PRO A C 1
ATOM 746 O O . PRO A 1 92 ? -1.015 4.532 13.182 1.00 87.88 92 PRO A O 1
ATOM 749 N N . ARG A 1 93 ? 0.819 5.341 12.208 1.00 87.38 93 ARG A N 1
ATOM 750 C CA . ARG A 1 93 ? 0.443 6.758 12.302 1.00 87.38 93 ARG A CA 1
ATOM 751 C C . ARG A 1 93 ? 0.986 7.550 11.122 1.00 87.38 93 ARG A C 1
ATOM 753 O O . ARG A 1 93 ? 1.839 7.065 10.381 1.00 87.38 93 ARG A O 1
ATOM 760 N N . ARG A 1 94 ? 0.557 8.805 10.986 1.00 89.62 94 ARG A N 1
ATOM 761 C CA . ARG A 1 94 ? 1.196 9.734 10.051 1.00 89.62 94 ARG A CA 1
ATOM 762 C C . ARG A 1 94 ? 2.607 10.047 10.558 1.00 89.62 94 ARG A C 1
ATOM 764 O O . ARG A 1 94 ? 2.757 10.460 11.710 1.00 89.62 94 ARG A O 1
ATOM 771 N N . GLN A 1 95 ? 3.633 9.815 9.743 1.00 91.38 95 GLN A N 1
ATOM 772 C CA . GLN A 1 95 ? 5.034 10.084 10.106 1.00 91.38 95 GLN A CA 1
ATOM 773 C C . GLN A 1 95 ? 5.939 10.191 8.877 1.00 91.38 95 GLN A C 1
ATOM 775 O O . GLN A 1 95 ? 5.584 9.684 7.816 1.00 91.38 95 GLN A O 1
ATOM 780 N N . GLN A 1 96 ? 7.111 10.816 9.018 1.00 95.12 96 GLN A N 1
ATOM 781 C CA . GLN A 1 96 ? 8.131 10.776 7.969 1.00 95.12 96 GLN A CA 1
ATOM 782 C C . GLN A 1 96 ? 8.929 9.466 8.004 1.00 95.12 96 GLN A C 1
ATOM 784 O O . GLN A 1 96 ? 9.223 8.912 9.066 1.00 95.12 96 GLN A O 1
ATOM 789 N N . VAL A 1 97 ? 9.330 9.014 6.820 1.00 97.25 97 VAL A N 1
ATOM 790 C CA . VAL A 1 97 ? 10.348 7.984 6.609 1.00 97.25 97 VAL A CA 1
ATOM 791 C C . VAL A 1 97 ? 11.478 8.586 5.780 1.00 97.25 97 VAL A C 1
ATOM 793 O O . VAL A 1 97 ? 11.255 9.482 4.961 1.00 97.25 97 VAL A O 1
ATOM 796 N N . LEU A 1 98 ? 12.694 8.101 5.999 1.00 97.94 98 LEU A N 1
ATOM 797 C CA . LEU A 1 98 ? 13.828 8.387 5.133 1.00 97.94 98 LEU A CA 1
ATOM 798 C C . LEU A 1 98 ? 14.179 7.109 4.373 1.00 97.94 98 LEU A C 1
ATOM 800 O O . LEU A 1 98 ? 14.612 6.138 4.987 1.00 97.94 98 LEU A O 1
ATOM 804 N N . LEU A 1 99 ? 13.972 7.111 3.061 1.00 98.31 99 LEU A N 1
ATOM 805 C CA . LEU A 1 99 ? 14.482 6.085 2.158 1.00 98.31 99 LEU A CA 1
ATOM 806 C C . LEU A 1 99 ? 15.884 6.503 1.713 1.00 98.31 99 LEU A C 1
ATOM 808 O O . LEU A 1 99 ? 16.112 7.671 1.395 1.00 98.31 99 LEU A O 1
ATOM 812 N N . THR A 1 100 ? 16.810 5.554 1.679 1.00 97.56 100 THR A N 1
ATOM 813 C CA . THR A 1 100 ? 18.174 5.780 1.187 1.00 97.56 100 THR A CA 1
ATOM 814 C C . THR A 1 100 ? 18.521 4.761 0.107 1.00 97.56 100 THR A C 1
ATOM 816 O O . THR A 1 100 ? 19.276 3.816 0.381 1.00 97.56 100 THR A O 1
AT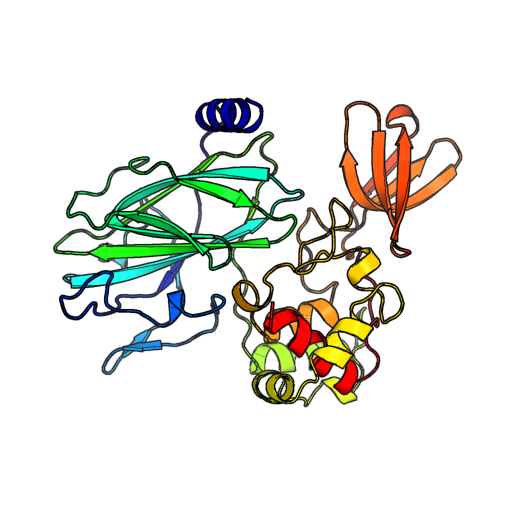OM 819 N N . PRO A 1 101 ? 17.882 4.867 -1.074 1.00 98.06 101 PRO A N 1
ATOM 820 C CA . PRO A 1 101 ? 18.190 4.004 -2.195 1.00 98.06 101 PRO A CA 1
ATOM 821 C C . PRO A 1 101 ? 19.523 4.399 -2.842 1.00 98.06 101 PRO A C 1
ATOM 823 O O . PRO A 1 101 ? 20.025 5.504 -2.653 1.00 98.06 101 PRO A O 1
ATOM 826 N N . GLY A 1 102 ? 20.088 3.482 -3.609 1.00 97.94 102 GLY A N 1
ATOM 827 C CA . GLY A 1 102 ? 21.143 3.775 -4.572 1.00 97.94 102 GLY A CA 1
ATOM 828 C C . GLY A 1 102 ? 21.008 2.839 -5.758 1.00 97.94 102 GLY A C 1
ATOM 829 O O . GLY A 1 102 ? 20.403 1.774 -5.621 1.00 97.94 102 GLY A O 1
ATOM 830 N N . SER A 1 103 ? 21.469 3.252 -6.926 1.00 98.00 103 SER A N 1
ATOM 831 C CA . SER A 1 103 ? 21.108 2.591 -8.176 1.00 98.00 103 SER A CA 1
ATOM 832 C C . SER A 1 103 ? 22.165 2.747 -9.250 1.00 98.00 103 SER A C 1
ATOM 834 O O . SER A 1 103 ? 22.906 3.730 -9.250 1.00 98.00 103 SER A O 1
ATOM 836 N N . ASP A 1 104 ? 22.153 1.769 -10.146 1.00 95.44 104 ASP A N 1
ATOM 837 C CA . ASP A 1 104 ? 22.878 1.730 -11.412 1.00 95.44 104 ASP A CA 1
ATOM 838 C C . ASP A 1 104 ? 21.814 1.616 -12.511 1.00 95.44 104 ASP A C 1
ATOM 840 O O . ASP A 1 104 ? 21.155 0.578 -12.593 1.00 95.44 104 ASP A O 1
ATOM 844 N N . ASP A 1 105 ? 21.429 2.657 -13.243 1.00 95.62 105 ASP A N 1
ATOM 845 C CA . ASP A 1 105 ? 21.854 4.059 -13.262 1.00 95.62 105 ASP A CA 1
ATOM 846 C C . ASP A 1 105 ? 20.816 4.963 -12.552 1.00 95.62 105 ASP A C 1
ATOM 848 O O . ASP A 1 105 ? 20.765 5.059 -11.319 1.00 95.62 105 ASP A O 1
ATOM 852 N N . GLY A 1 106 ? 19.960 5.644 -13.322 1.00 97.38 106 GLY A N 1
ATOM 853 C CA . GLY A 1 106 ? 19.019 6.652 -12.850 1.00 97.38 106 GLY A CA 1
ATOM 854 C C . GLY A 1 106 ? 17.910 6.072 -11.975 1.00 97.38 106 GLY A C 1
ATOM 855 O O . GLY A 1 106 ? 17.492 4.923 -12.128 1.00 97.38 106 GLY A O 1
ATOM 856 N N . LEU A 1 107 ? 17.363 6.899 -11.081 1.00 98.50 107 LEU A N 1
ATOM 857 C CA . LEU A 1 107 ? 16.320 6.497 -10.136 1.00 98.50 107 LEU A CA 1
ATOM 858 C C . LEU A 1 107 ? 15.114 7.433 -10.141 1.00 98.50 107 LEU A C 1
ATOM 860 O O . LEU A 1 107 ? 15.244 8.647 -9.991 1.00 98.50 107 LEU A O 1
ATOM 864 N N . LYS A 1 108 ? 13.914 6.853 -10.171 1.00 98.56 108 LYS A N 1
ATOM 865 C CA . LYS A 1 108 ? 12.653 7.551 -9.894 1.00 98.56 108 LYS A CA 1
ATOM 866 C C . LYS A 1 108 ? 11.898 6.834 -8.776 1.00 98.56 108 LYS A C 1
ATOM 868 O O . LYS A 1 108 ? 11.838 5.605 -8.756 1.00 98.56 108 LYS A O 1
ATOM 873 N N . VAL A 1 109 ? 11.342 7.586 -7.824 1.00 98.69 109 VAL A N 1
ATOM 874 C CA . VAL A 1 109 ? 10.639 7.028 -6.655 1.00 98.69 109 VAL A CA 1
ATOM 875 C C . VAL A 1 109 ? 9.280 7.682 -6.481 1.00 98.69 109 VAL A C 1
ATOM 877 O O . VAL A 1 109 ? 9.156 8.911 -6.469 1.00 98.69 109 VAL A O 1
ATOM 880 N N . TRP A 1 110 ? 8.265 6.854 -6.254 1.00 98.50 110 TRP A N 1
ATOM 881 C CA . TRP A 1 110 ? 6.922 7.279 -5.894 1.00 98.50 110 TRP A CA 1
ATOM 882 C C . TRP A 1 110 ? 6.535 6.720 -4.537 1.00 98.50 110 TRP A C 1
ATOM 884 O O . TRP A 1 110 ? 6.796 5.559 -4.229 1.00 98.50 110 TRP A O 1
ATOM 894 N N . VAL A 1 111 ? 5.837 7.541 -3.758 1.00 97.88 111 VAL A N 1
ATOM 895 C CA . VAL A 1 111 ? 5.149 7.110 -2.543 1.00 97.88 111 VAL A CA 1
ATOM 896 C C . VAL A 1 111 ? 3.673 7.440 -2.691 1.00 97.88 111 VAL A C 1
ATOM 898 O O . VAL A 1 111 ? 3.316 8.590 -2.948 1.00 97.88 111 VAL A O 1
ATOM 901 N N . ASN A 1 112 ? 2.813 6.428 -2.564 1.00 95.56 112 ASN A N 1
ATOM 902 C CA . ASN A 1 112 ? 1.363 6.541 -2.757 1.00 95.56 112 ASN A CA 1
ATOM 903 C C . ASN A 1 112 ? 0.978 7.194 -4.103 1.00 95.56 112 ASN A C 1
ATOM 905 O O . ASN A 1 112 ? 0.102 8.059 -4.165 1.00 95.56 112 ASN A O 1
ATOM 909 N N . GLY A 1 113 ? 1.691 6.831 -5.176 1.00 94.38 113 GLY A N 1
ATOM 910 C CA . GLY A 1 113 ? 1.489 7.375 -6.523 1.00 94.38 113 GLY A CA 1
ATOM 911 C C . GLY A 1 113 ? 1.955 8.824 -6.717 1.00 94.38 113 GLY A C 1
ATOM 912 O O . GLY A 1 113 ? 1.779 9.382 -7.799 1.00 94.38 113 GLY A O 1
ATOM 913 N N . ARG A 1 114 ? 2.559 9.464 -5.705 1.00 94.56 114 ARG A N 1
ATOM 914 C CA . ARG A 1 114 ? 3.199 10.780 -5.844 1.00 94.56 114 ARG A CA 1
ATOM 915 C C . ARG A 1 114 ? 4.694 10.601 -6.067 1.00 94.56 114 ARG A C 1
ATOM 917 O O . ARG A 1 114 ? 5.355 10.000 -5.224 1.00 94.56 114 ARG A O 1
ATOM 924 N N . LYS A 1 115 ? 5.235 11.173 -7.146 1.00 97.06 115 LYS A N 1
ATOM 925 C CA . LYS A 1 115 ? 6.685 11.234 -7.371 1.00 97.06 115 LYS A CA 1
ATOM 926 C C . LYS A 1 115 ? 7.334 12.051 -6.250 1.00 97.06 115 LYS A C 1
ATOM 928 O O . LYS A 1 115 ? 6.935 13.190 -6.006 1.00 97.06 115 LYS A O 1
ATOM 933 N N . VAL A 1 116 ? 8.273 11.449 -5.530 1.00 97.94 116 VAL A N 1
ATOM 934 C CA . VAL A 1 116 ? 9.000 12.080 -4.413 1.00 97.94 116 VAL A CA 1
ATOM 935 C C . VAL A 1 116 ? 10.487 12.243 -4.698 1.00 97.94 116 VAL A C 1
ATOM 937 O O . VAL A 1 116 ? 11.144 13.000 -3.992 1.00 97.94 116 VAL A O 1
ATOM 940 N N . HIS A 1 117 ? 11.001 11.553 -5.716 1.00 98.50 117 HIS A N 1
ATOM 941 C CA . HIS A 1 117 ? 12.391 11.632 -6.147 1.00 98.50 117 HIS A CA 1
ATOM 942 C C . HIS A 1 117 ? 12.507 11.314 -7.635 1.00 98.50 117 HIS A C 1
ATOM 944 O O . HIS A 1 117 ? 11.794 10.441 -8.135 1.00 98.50 117 HIS A O 1
ATOM 950 N N . GLU A 1 118 ? 13.408 12.008 -8.315 1.00 98.00 118 GLU A N 1
ATOM 951 C CA . GLU A 1 118 ? 13.839 11.716 -9.678 1.00 98.00 118 GLU A CA 1
ATOM 952 C C . GLU A 1 118 ? 15.281 12.187 -9.833 1.00 98.00 118 GLU A C 1
ATOM 954 O O . GLU A 1 118 ? 15.599 13.321 -9.479 1.00 98.00 118 GLU A O 1
ATOM 959 N N . ASN A 1 119 ? 16.134 11.305 -10.332 1.00 97.19 119 ASN A N 1
ATOM 960 C CA . ASN A 1 119 ? 17.528 11.577 -10.621 1.00 97.19 119 ASN A CA 1
ATOM 961 C C . ASN A 1 119 ? 17.922 10.758 -11.858 1.00 97.19 119 ASN A C 1
ATOM 963 O O . ASN A 1 119 ? 18.197 9.565 -11.743 1.00 97.19 119 ASN A O 1
ATOM 967 N N . ASP A 1 120 ? 17.836 11.370 -13.040 1.00 95.44 120 ASP A N 1
ATOM 968 C CA . ASP A 1 120 ? 18.216 10.750 -14.318 1.00 95.44 120 ASP A CA 1
ATOM 969 C C . ASP A 1 120 ? 19.701 11.027 -14.560 1.00 95.44 120 ASP A C 1
ATOM 971 O O . ASP A 1 120 ? 20.083 12.111 -14.997 1.00 95.44 120 ASP A O 1
ATOM 975 N N . ILE A 1 121 ? 20.547 10.081 -14.165 1.00 95.56 121 ILE A N 1
ATOM 976 C CA . ILE A 1 121 ? 22.001 10.217 -14.204 1.00 95.56 121 ILE A CA 1
ATOM 977 C C . ILE A 1 121 ? 22.620 8.857 -14.508 1.00 95.56 121 ILE A C 1
ATOM 979 O O . ILE A 1 121 ? 22.176 7.858 -13.948 1.00 95.56 121 ILE A O 1
ATOM 983 N N . ALA A 1 122 ? 23.646 8.837 -15.359 1.00 95.88 122 ALA A N 1
ATOM 984 C CA . ALA A 1 122 ? 24.496 7.668 -15.561 1.00 95.88 122 ALA A CA 1
ATOM 985 C C . ALA A 1 122 ? 25.542 7.598 -14.436 1.00 95.88 122 ALA A C 1
ATOM 987 O O . ALA A 1 122 ? 26.302 8.553 -14.240 1.00 95.88 122 ALA A O 1
ATOM 988 N N . ARG A 1 123 ? 25.542 6.520 -13.652 1.00 96.12 123 ARG A N 1
ATOM 989 C CA . ARG A 1 123 ? 26.425 6.311 -12.498 1.00 96.12 123 ARG A CA 1
ATOM 990 C C . ARG A 1 123 ? 26.426 4.840 -12.083 1.00 96.12 123 ARG A C 1
ATOM 992 O O . ARG A 1 123 ? 25.386 4.203 -12.076 1.00 96.12 123 ARG A O 1
ATOM 999 N N . GLY A 1 124 ? 27.548 4.388 -11.528 1.00 96.06 124 GLY A N 1
ATOM 1000 C CA . GLY A 1 124 ? 27.605 3.082 -10.873 1.00 96.06 124 GLY A CA 1
ATOM 1001 C C . GLY A 1 124 ? 26.763 3.003 -9.591 1.00 96.06 124 GLY A C 1
ATOM 1002 O O . GLY A 1 124 ? 26.642 3.974 -8.828 1.00 96.06 124 GLY A O 1
ATOM 1003 N N . GLY A 1 125 ? 26.234 1.812 -9.309 1.00 95.38 125 GLY A N 1
ATOM 1004 C CA . GLY A 1 125 ? 25.404 1.552 -8.134 1.00 95.38 125 GLY A CA 1
ATOM 1005 C C . GLY A 1 125 ? 26.185 1.439 -6.821 1.00 95.38 125 GLY A C 1
ATOM 1006 O O . GLY A 1 125 ? 26.976 0.516 -6.620 1.00 95.38 125 GLY A O 1
ATOM 1007 N N . LEU A 1 126 ? 25.881 2.314 -5.856 1.00 96.88 126 LEU A N 1
ATOM 1008 C CA . LEU A 1 126 ? 26.409 2.252 -4.484 1.00 96.88 126 LEU A CA 1
ATOM 1009 C C . LEU A 1 126 ? 25.277 2.353 -3.449 1.00 96.88 126 LEU A C 1
ATOM 1011 O O . LEU A 1 126 ? 24.257 2.987 -3.705 1.00 96.88 126 LEU A O 1
ATOM 1015 N N . PRO A 1 127 ? 25.416 1.772 -2.245 1.00 96.38 127 PRO A N 1
ATOM 1016 C CA . PRO A 1 127 ? 24.413 1.943 -1.200 1.00 96.38 127 PRO A CA 1
ATOM 1017 C C . PRO A 1 127 ? 24.355 3.399 -0.710 1.00 96.38 127 PRO A C 1
ATOM 1019 O O . PRO A 1 127 ? 25.376 4.071 -0.604 1.00 96.38 127 PRO A O 1
ATOM 1022 N N . LEU A 1 128 ? 23.158 3.849 -0.313 1.00 95.94 128 LEU A N 1
ATOM 1023 C CA . LEU A 1 128 ? 22.925 5.140 0.359 1.00 95.94 128 LEU A CA 1
ATOM 1024 C C . LEU A 1 128 ? 23.241 6.398 -0.484 1.00 95.94 128 LEU A C 1
ATOM 1026 O O . LEU A 1 128 ? 23.509 7.450 0.094 1.00 95.94 128 LEU A O 1
ATOM 1030 N N . GLN A 1 129 ? 23.195 6.309 -1.817 1.00 96.94 129 GLN A N 1
ATOM 1031 C CA . GLN A 1 129 ? 23.477 7.436 -2.719 1.00 96.94 129 GLN A CA 1
ATOM 1032 C C . GLN A 1 129 ? 22.426 8.550 -2.636 1.00 96.94 129 GLN A C 1
ATOM 1034 O O . GLN A 1 129 ? 22.774 9.725 -2.533 1.00 96.94 129 GLN A O 1
ATOM 1039 N N . ASP A 1 130 ? 21.140 8.196 -2.669 1.00 97.94 130 ASP A N 1
ATOM 1040 C CA . ASP A 1 130 ? 20.044 9.162 -2.650 1.00 97.94 130 ASP A CA 1
ATOM 1041 C C . ASP A 1 130 ? 19.418 9.261 -1.254 1.00 97.94 130 ASP A C 1
ATOM 1043 O O . ASP A 1 130 ? 19.346 8.296 -0.493 1.00 97.94 130 ASP A O 1
ATOM 1047 N N . VAL A 1 131 ? 18.925 10.453 -0.910 1.00 97.19 131 VAL A N 1
ATOM 1048 C CA . VAL A 1 131 ? 18.295 10.753 0.385 1.00 97.19 131 VAL A CA 1
ATOM 1049 C C . VAL A 1 131 ? 16.869 11.217 0.130 1.00 97.19 131 VAL A C 1
ATOM 1051 O O . VAL A 1 131 ? 16.622 12.387 -0.161 1.00 97.19 131 VAL A O 1
ATOM 1054 N N . VAL A 1 132 ? 15.910 10.305 0.272 1.00 97.94 132 VAL A N 1
ATOM 1055 C CA . VAL A 1 132 ? 14.514 10.545 -0.108 1.00 97.94 132 VAL A CA 1
ATOM 1056 C C . VAL A 1 132 ? 13.629 10.574 1.134 1.00 97.94 132 VAL A C 1
ATOM 1058 O O . VAL A 1 132 ? 13.307 9.545 1.730 1.00 97.94 132 VAL A O 1
ATOM 1061 N N . PHE A 1 133 ? 13.212 11.774 1.538 1.00 97.31 133 PHE A N 1
ATOM 1062 C CA . PHE A 1 133 ? 12.213 11.940 2.595 1.00 97.31 133 PHE A CA 1
ATOM 1063 C C . PHE A 1 133 ? 10.803 11.787 2.030 1.00 97.31 133 PHE A C 1
ATOM 1065 O O . PHE A 1 133 ? 10.427 12.495 1.096 1.00 97.31 133 PHE A O 1
ATOM 1072 N N . ALA A 1 134 ? 9.995 10.940 2.660 1.00 96.38 134 ALA A N 1
ATOM 1073 C CA . ALA A 1 134 ? 8.592 10.766 2.310 1.00 96.38 134 ALA A CA 1
ATOM 1074 C C . ALA A 1 134 ? 7.692 10.829 3.547 1.00 96.38 134 ALA A C 1
ATOM 1076 O O . ALA A 1 134 ? 8.092 10.458 4.651 1.00 96.38 134 ALA A O 1
ATOM 1077 N N . GLU A 1 135 ? 6.461 11.299 3.357 1.00 94.19 135 GLU A N 1
ATOM 1078 C CA . GLU A 1 135 ? 5.419 11.249 4.381 1.00 94.19 135 GLU A CA 1
ATOM 1079 C C . GLU A 1 135 ? 4.590 9.978 4.199 1.00 94.19 135 GLU A C 1
ATOM 1081 O O . GLU A 1 135 ? 4.084 9.703 3.111 1.00 94.19 135 GLU A O 1
ATOM 1086 N N . LEU A 1 136 ? 4.454 9.210 5.276 1.00 94.25 136 LEU A N 1
ATOM 1087 C CA . LEU A 1 136 ? 3.603 8.033 5.337 1.00 94.25 136 LEU A CA 1
ATOM 1088 C C . LEU A 1 136 ? 2.259 8.396 5.959 1.00 94.25 136 LEU A C 1
ATOM 1090 O O . LEU A 1 136 ? 2.181 9.094 6.974 1.00 94.25 136 LEU A O 1
ATOM 1094 N N . GLU A 1 137 ? 1.204 7.862 5.369 1.00 91.81 137 GLU A N 1
ATOM 1095 C CA . GLU A 1 137 ? -0.134 7.808 5.933 1.00 91.81 137 GLU A CA 1
ATOM 1096 C C . GLU A 1 137 ? -0.228 6.666 6.961 1.00 91.81 137 GLU A C 1
ATOM 1098 O O . GLU A 1 137 ? 0.456 5.649 6.801 1.00 91.81 137 GLU A O 1
ATOM 1103 N N . PRO A 1 138 ? -1.092 6.761 7.990 1.00 89.75 138 PRO A N 1
ATOM 1104 C CA . PRO A 1 138 ? -1.496 5.578 8.741 1.00 89.75 138 PRO A CA 1
ATOM 1105 C C . PRO A 1 138 ? -2.029 4.515 7.773 1.00 89.75 138 PRO A C 1
ATOM 1107 O O . PRO A 1 138 ? -2.815 4.822 6.876 1.00 89.75 138 PRO A O 1
ATOM 1110 N N . GLY A 1 139 ? -1.624 3.265 7.936 1.00 90.88 139 GLY A N 1
ATOM 1111 C CA . GLY A 1 139 ? -1.977 2.189 7.017 1.00 90.88 139 GLY A CA 1
ATOM 1112 C C . GLY A 1 139 ? -0.829 1.777 6.110 1.00 90.88 139 GLY A C 1
ATOM 1113 O O . GLY A 1 139 ? 0.349 1.972 6.408 1.00 90.88 139 GLY A O 1
ATOM 1114 N N . SER A 1 140 ? -1.206 1.161 4.995 1.00 93.31 140 SER A N 1
ATOM 1115 C CA . SER A 1 140 ? -0.281 0.732 3.951 1.00 93.31 140 SER A CA 1
ATOM 1116 C C . SER A 1 140 ? 0.101 1.892 3.043 1.00 93.31 140 SER A C 1
ATOM 1118 O O . SER A 1 140 ? -0.779 2.588 2.542 1.00 93.31 140 SER A O 1
ATOM 1120 N N . ASN A 1 141 ? 1.392 2.064 2.782 1.00 96.25 141 ASN A N 1
ATOM 1121 C CA . ASN A 1 141 ? 1.914 3.057 1.852 1.00 96.25 141 ASN A CA 1
ATOM 1122 C C . ASN A 1 141 ? 2.668 2.358 0.731 1.00 96.25 141 ASN A C 1
ATOM 1124 O O . ASN A 1 141 ? 3.611 1.618 1.004 1.00 96.25 141 ASN A O 1
ATOM 1128 N N . ASP A 1 142 ? 2.258 2.605 -0.504 1.00 97.00 142 ASP A N 1
ATOM 1129 C CA . ASP A 1 142 ? 2.916 2.051 -1.683 1.00 97.00 142 ASP A CA 1
ATOM 1130 C C . ASP A 1 142 ? 4.221 2.794 -1.940 1.00 97.00 142 ASP A C 1
ATOM 1132 O O . ASP A 1 142 ? 4.224 4.026 -1.959 1.00 97.00 142 ASP A O 1
ATOM 1136 N N . VAL A 1 143 ? 5.311 2.058 -2.154 1.00 98.50 143 VAL A N 1
ATOM 1137 C CA . VAL A 1 143 ? 6.600 2.623 -2.558 1.00 98.50 143 VAL A CA 1
ATOM 1138 C C . VAL A 1 143 ? 7.049 1.929 -3.834 1.00 98.50 143 VAL A C 1
ATOM 1140 O O . VAL A 1 143 ? 7.346 0.735 -3.820 1.00 98.50 143 VAL A O 1
ATOM 1143 N N . LEU A 1 144 ? 7.066 2.683 -4.930 1.00 98.75 144 LEU A N 1
ATOM 1144 C CA . LEU A 1 144 ? 7.486 2.225 -6.250 1.00 98.75 144 LEU A CA 1
ATOM 1145 C C . LEU A 1 144 ? 8.818 2.882 -6.600 1.00 98.75 144 LEU A C 1
ATOM 1147 O O . LEU A 1 144 ? 8.987 4.088 -6.423 1.00 98.75 144 LEU A O 1
ATOM 1151 N N . PHE A 1 145 ? 9.732 2.086 -7.129 1.00 98.75 145 PHE A N 1
ATOM 1152 C CA . PHE A 1 145 ? 11.011 2.507 -7.672 1.00 98.75 145 PHE A CA 1
ATOM 1153 C C . PHE A 1 145 ? 11.038 2.152 -9.154 1.00 98.75 145 PHE A C 1
ATOM 1155 O O . PHE A 1 145 ? 10.596 1.067 -9.532 1.00 98.75 145 PHE A O 1
ATOM 1162 N N . ARG A 1 146 ? 11.581 3.049 -9.969 1.00 98.62 146 ARG A N 1
ATOM 1163 C CA . ARG A 1 146 ? 12.016 2.775 -11.335 1.00 98.62 146 ARG A CA 1
ATOM 1164 C C . ARG A 1 146 ? 13.512 3.014 -11.381 1.00 98.62 146 ARG A C 1
ATOM 1166 O O . ARG A 1 146 ? 13.947 4.128 -11.091 1.00 98.62 146 ARG A O 1
ATOM 1173 N N . VAL A 1 147 ? 14.256 1.977 -11.722 1.00 98.50 147 VAL A N 1
ATOM 1174 C CA . VAL A 1 147 ? 15.687 2.056 -11.989 1.00 98.50 147 VAL A CA 1
ATOM 1175 C C . VAL A 1 147 ? 15.864 1.979 -13.493 1.00 98.50 147 VAL A C 1
ATOM 1177 O O . VAL A 1 147 ? 15.355 1.052 -14.118 1.00 98.50 147 VAL A O 1
ATOM 1180 N N . ARG A 1 148 ? 16.487 3.002 -14.068 1.00 97.56 148 ARG A N 1
ATOM 1181 C CA . ARG A 1 148 ? 16.871 3.029 -15.478 1.00 97.56 148 ARG A CA 1
ATOM 1182 C C . ARG A 1 148 ? 18.281 2.472 -15.593 1.00 97.56 148 ARG A C 1
ATOM 1184 O O . ARG A 1 148 ? 19.111 2.834 -14.773 1.00 97.56 148 ARG A O 1
ATOM 1191 N N . ASN A 1 149 ? 18.547 1.707 -16.641 1.00 97.38 149 ASN A N 1
ATOM 1192 C CA . ASN A 1 149 ? 19.887 1.310 -17.048 1.00 97.38 149 ASN A CA 1
ATOM 1193 C C . ASN A 1 149 ? 20.249 1.972 -18.384 1.00 97.38 149 ASN A C 1
ATOM 1195 O O . ASN A 1 149 ? 19.448 1.975 -19.325 1.00 97.38 149 ASN A O 1
ATOM 1199 N N . VAL A 1 150 ? 21.435 2.567 -18.463 1.00 95.62 150 VAL A N 1
ATOM 1200 C CA . VAL A 1 150 ? 22.030 3.056 -19.707 1.00 95.62 150 VAL A CA 1
ATOM 1201 C C . VAL A 1 150 ? 22.769 1.903 -20.372 1.00 95.62 150 VAL A C 1
ATOM 1203 O O . VAL A 1 150 ? 22.409 1.549 -21.493 1.00 95.62 150 VAL A O 1
ATOM 1206 N N . VAL A 1 151 ? 23.746 1.312 -19.679 1.00 94.06 151 VAL A N 1
ATOM 1207 C CA . VAL A 1 151 ? 24.564 0.193 -20.168 1.00 94.06 151 VAL A CA 1
ATOM 1208 C C . VAL A 1 151 ? 25.218 -0.564 -19.007 1.00 94.06 151 VAL A C 1
ATOM 1210 O O . VAL A 1 151 ? 25.732 0.049 -18.075 1.00 94.06 151 VAL A O 1
ATOM 1213 N N . GLY A 1 152 ? 25.297 -1.889 -19.111 1.00 93.38 152 GLY A N 1
ATOM 1214 C CA . GLY A 1 152 ? 26.073 -2.734 -18.208 1.00 93.38 152 GLY A CA 1
ATOM 1215 C C . GLY A 1 152 ? 25.302 -3.202 -16.973 1.00 93.38 152 GLY A C 1
ATOM 1216 O O . GLY A 1 152 ? 24.249 -3.842 -17.076 1.00 93.38 152 GLY A O 1
ATOM 1217 N N . GLU A 1 153 ? 25.887 -2.986 -15.792 1.00 94.38 153 GLU A N 1
ATOM 1218 C CA . GLU A 1 153 ? 25.318 -3.446 -14.523 1.00 94.38 153 GLU A CA 1
ATOM 1219 C C . GLU A 1 153 ? 24.013 -2.712 -14.203 1.00 94.38 153 GLU A C 1
ATOM 1221 O O . GLU A 1 153 ? 23.877 -1.517 -14.412 1.00 94.38 153 GLU A O 1
ATOM 1226 N N . HIS A 1 154 ? 23.043 -3.428 -13.635 1.00 97.69 154 HIS A N 1
ATOM 1227 C CA . HIS A 1 154 ? 21.735 -2.858 -13.325 1.00 97.69 154 HIS A CA 1
ATOM 1228 C C . HIS A 1 154 ? 21.274 -3.338 -11.958 1.00 97.69 154 HIS A C 1
ATOM 1230 O O . HIS A 1 154 ? 20.977 -4.523 -11.751 1.00 97.69 154 HIS A O 1
ATOM 1236 N N . CYS A 1 155 ? 21.215 -2.424 -10.989 1.00 97.50 155 CYS A N 1
ATOM 1237 C CA . CYS A 1 155 ? 20.909 -2.800 -9.615 1.00 97.50 155 CYS A CA 1
ATOM 1238 C C . CYS A 1 155 ? 20.224 -1.711 -8.785 1.00 97.50 155 CYS A C 1
ATOM 1240 O O . CYS A 1 155 ? 20.227 -0.525 -9.108 1.00 97.50 155 CYS A O 1
ATOM 1242 N N . LEU A 1 156 ? 19.652 -2.147 -7.660 1.00 98.56 156 LEU A N 1
ATOM 1243 C CA . LEU A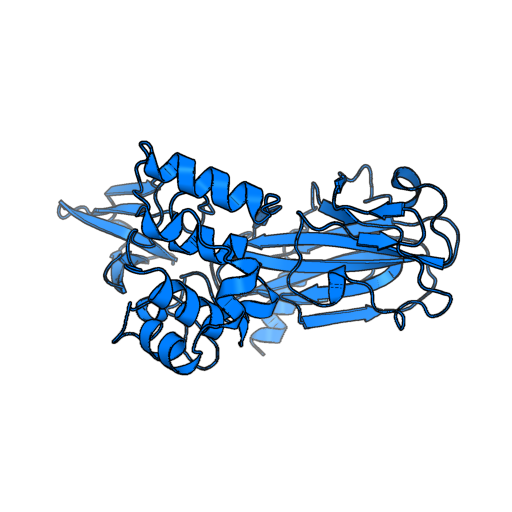 1 156 ? 19.091 -1.288 -6.623 1.00 98.56 156 LEU A CA 1
ATOM 1244 C C . LEU A 1 156 ? 19.620 -1.705 -5.246 1.00 98.56 156 LEU A C 1
ATOM 1246 O O . LEU A 1 156 ? 19.468 -2.846 -4.813 1.00 98.56 156 LEU A O 1
ATOM 1250 N N . TYR A 1 157 ? 20.169 -0.752 -4.508 1.00 98.38 157 TYR A N 1
ATOM 1251 C CA . TYR A 1 157 ? 20.361 -0.825 -3.065 1.00 98.38 157 TYR A CA 1
ATOM 1252 C C . TYR A 1 157 ? 19.170 -0.158 -2.391 1.00 98.38 157 TYR A C 1
ATOM 1254 O O . TYR A 1 157 ? 18.773 0.936 -2.788 1.00 98.38 157 TYR A O 1
ATOM 1262 N N . LEU A 1 158 ? 18.610 -0.769 -1.344 1.00 97.81 158 LEU A N 1
ATOM 1263 C CA . LEU A 1 158 ? 17.472 -0.177 -0.649 1.00 97.81 158 LEU A CA 1
ATOM 1264 C C . LEU A 1 158 ? 17.559 -0.338 0.862 1.00 97.81 158 LEU A C 1
ATOM 1266 O O . LEU A 1 158 ? 17.540 -1.441 1.408 1.00 97.81 158 LEU A O 1
ATOM 1270 N N . HIS A 1 159 ? 17.557 0.812 1.527 1.00 97.06 159 HIS A N 1
ATOM 1271 C CA . HIS A 1 159 ? 17.462 0.918 2.970 1.00 97.06 159 HIS A CA 1
ATOM 1272 C C . HIS A 1 159 ? 16.456 1.996 3.354 1.00 97.06 159 HIS A C 1
ATOM 1274 O O . HIS A 1 159 ? 16.139 2.892 2.566 1.00 97.06 159 HIS A O 1
ATOM 1280 N N . TYR A 1 160 ? 15.972 1.928 4.588 1.00 97.69 160 TYR A N 1
ATOM 1281 C CA . TYR A 1 160 ? 15.111 2.955 5.149 1.00 97.69 160 TYR A CA 1
ATOM 1282 C C . TYR A 1 160 ? 15.407 3.197 6.628 1.00 97.69 160 TYR A C 1
ATOM 1284 O O . TYR A 1 160 ? 15.959 2.351 7.334 1.00 97.69 160 TYR A O 1
ATOM 1292 N N . ARG A 1 161 ? 15.008 4.374 7.107 1.00 97.19 161 ARG A N 1
ATOM 1293 C CA . ARG A 1 161 ? 15.057 4.783 8.510 1.00 97.19 161 ARG A CA 1
ATOM 1294 C C . ARG A 1 161 ? 13.684 5.294 8.927 1.00 97.19 161 ARG A C 1
ATOM 1296 O O . ARG A 1 161 ? 13.040 6.046 8.194 1.00 97.19 161 ARG A O 1
ATOM 1303 N N . SER A 1 162 ? 13.243 4.908 10.119 1.00 95.12 162 SER A N 1
ATOM 1304 C CA . SER A 1 162 ? 11.994 5.381 10.728 1.00 95.12 162 SER A CA 1
ATOM 1305 C C . SER A 1 162 ? 12.204 5.680 12.209 1.00 95.12 162 SER A C 1
ATOM 1307 O O . SER A 1 162 ? 13.024 5.044 12.874 1.00 95.12 162 SER A O 1
ATOM 1309 N N . LEU A 1 163 ? 11.467 6.654 12.744 1.00 91.44 163 LEU A N 1
ATOM 1310 C CA . LEU A 1 163 ? 11.546 6.983 14.165 1.00 91.44 163 LEU A CA 1
ATOM 1311 C C . LEU A 1 163 ? 10.792 5.948 15.007 1.00 91.44 163 LEU A C 1
ATOM 1313 O O . LEU A 1 163 ? 9.667 5.557 14.687 1.00 91.44 163 LEU A O 1
ATOM 1317 N N . GLY A 1 164 ? 11.422 5.510 16.100 1.00 84.69 164 GLY A N 1
ATOM 1318 C CA . GLY A 1 164 ? 10.853 4.520 17.021 1.00 84.69 164 GLY A CA 1
ATOM 1319 C C . GLY A 1 164 ? 10.654 3.135 16.402 1.00 84.69 164 GLY A C 1
ATOM 1320 O O . GLY A 1 164 ? 9.965 2.307 16.979 1.00 84.69 164 GLY A O 1
ATOM 1321 N N . GLY A 1 165 ? 11.198 2.888 15.206 1.00 81.88 165 GLY A N 1
ATOM 1322 C CA . GLY A 1 165 ? 11.161 1.575 14.577 1.00 81.88 165 GLY A CA 1
ATOM 1323 C C . GLY A 1 165 ? 9.775 1.050 14.198 1.00 81.88 165 GLY A C 1
ATOM 1324 O O . GLY A 1 165 ? 9.642 -0.141 13.925 1.00 81.88 165 GLY A O 1
ATOM 1325 N N . SER A 1 166 ? 8.772 1.926 14.176 1.00 85.75 166 SER A N 1
ATOM 1326 C CA . SER A 1 166 ? 7.351 1.576 14.067 1.00 85.75 166 SER A CA 1
ATOM 1327 C C . SER A 1 166 ? 6.869 1.243 12.649 1.00 85.75 166 SER A C 1
ATOM 1329 O O . SER A 1 166 ? 5.729 0.819 12.480 1.00 85.75 166 SER A O 1
ATOM 1331 N N . VAL A 1 167 ? 7.712 1.444 11.631 1.00 93.88 167 VAL A N 1
ATOM 1332 C CA . VAL A 1 167 ? 7.385 1.150 10.229 1.00 93.88 167 VAL A CA 1
ATOM 1333 C C . VAL A 1 167 ? 7.809 -0.273 9.882 1.00 93.88 167 VAL A C 1
ATOM 1335 O O . VAL A 1 167 ? 8.943 -0.666 10.163 1.00 93.88 167 VAL A O 1
ATOM 1338 N N . GLN A 1 168 ? 6.907 -1.018 9.243 1.00 93.69 168 GLN A N 1
ATOM 1339 C CA . GLN A 1 168 ? 7.139 -2.393 8.796 1.00 93.69 168 GLN A CA 1
ATOM 1340 C C . GLN A 1 168 ? 7.094 -2.478 7.270 1.00 93.69 168 GLN A C 1
ATOM 1342 O O . GLN A 1 168 ? 6.230 -1.873 6.638 1.00 93.69 168 GLN A O 1
ATOM 1347 N N . VAL A 1 169 ? 8.001 -3.257 6.684 1.00 95.56 169 VAL A N 1
ATOM 1348 C CA . VAL A 1 169 ? 7.971 -3.593 5.256 1.00 95.56 169 VAL A CA 1
ATOM 1349 C C . VAL A 1 169 ? 7.073 -4.809 5.055 1.00 95.56 169 VAL A C 1
ATOM 1351 O O . VAL A 1 169 ? 7.159 -5.781 5.802 1.00 95.56 169 VAL A O 1
ATOM 1354 N N . THR A 1 170 ? 6.222 -4.771 4.037 1.00 95.19 170 THR A N 1
ATOM 1355 C CA . THR A 1 170 ? 5.425 -5.918 3.603 1.00 95.19 170 THR A CA 1
ATOM 1356 C C . THR A 1 170 ? 5.323 -5.949 2.085 1.00 95.19 170 THR A C 1
ATOM 1358 O O . THR A 1 170 ? 5.429 -4.917 1.420 1.00 95.19 170 THR A O 1
ATOM 1361 N N . LEU A 1 171 ? 5.082 -7.135 1.537 1.00 95.69 171 LEU A N 1
ATOM 1362 C CA . LEU A 1 171 ? 4.760 -7.317 0.131 1.00 95.69 171 LEU A CA 1
ATOM 1363 C C . LEU A 1 171 ? 3.274 -7.678 0.015 1.00 95.69 171 LEU A C 1
ATOM 1365 O O . LEU A 1 171 ? 2.798 -8.579 0.718 1.00 95.69 171 LEU A O 1
ATOM 1369 N N . PRO A 1 172 ? 2.494 -6.977 -0.826 1.00 93.44 172 PRO A N 1
ATOM 1370 C CA . PRO A 1 172 ? 1.122 -7.386 -1.066 1.00 93.44 172 PRO A CA 1
ATOM 1371 C C . PRO A 1 172 ? 1.073 -8.733 -1.779 1.00 93.44 172 PRO A C 1
ATOM 1373 O O . PRO A 1 172 ? 1.973 -9.083 -2.541 1.00 93.44 172 PRO A O 1
ATOM 1376 N N . GLU A 1 173 ? 0.014 -9.485 -1.501 1.00 93.62 173 GLU A N 1
ATOM 1377 C CA . GLU A 1 173 ? -0.321 -10.682 -2.263 1.00 93.62 173 GLU A CA 1
ATOM 1378 C C . GLU A 1 173 ? -0.888 -10.279 -3.629 1.00 93.62 173 GLU A C 1
ATOM 1380 O O . GLU A 1 173 ? -1.654 -9.311 -3.694 1.00 93.62 173 GLU A O 1
ATOM 1385 N N . PRO A 1 174 ? -0.569 -11.028 -4.695 1.00 95.31 174 PRO A N 1
ATOM 1386 C CA . PRO A 1 174 ? -1.294 -10.948 -5.954 1.00 95.31 174 PRO A CA 1
ATOM 1387 C C . PRO A 1 174 ? -2.779 -11.232 -5.732 1.00 95.31 174 PRO A C 1
ATOM 1389 O O . PRO A 1 174 ? -3.143 -12.238 -5.120 1.00 95.31 174 PRO A O 1
ATOM 1392 N N . LEU A 1 175 ? -3.628 -10.327 -6.217 1.00 95.31 175 LEU A N 1
ATOM 1393 C CA . LEU A 1 175 ? -5.078 -10.465 -6.172 1.00 95.31 175 LEU A CA 1
ATOM 1394 C C . LEU A 1 175 ? -5.692 -9.858 -7.435 1.00 95.31 175 LEU A C 1
ATOM 1396 O O . LEU A 1 175 ? -5.896 -8.646 -7.516 1.00 95.31 175 LEU A O 1
ATOM 1400 N N . ASP A 1 176 ? -5.989 -10.721 -8.400 1.00 94.19 176 ASP A N 1
ATOM 1401 C CA . ASP A 1 176 ? -6.769 -10.383 -9.586 1.00 94.19 176 ASP A CA 1
ATOM 1402 C C . ASP A 1 176 ? -8.275 -10.625 -9.352 1.00 94.19 176 ASP A C 1
ATOM 1404 O O . ASP A 1 176 ? -8.717 -10.993 -8.257 1.00 94.19 176 ASP A O 1
ATOM 1408 N N . ALA A 1 177 ? -9.087 -10.387 -10.385 1.00 92.75 177 ALA A N 1
ATOM 1409 C CA . ALA A 1 177 ? -10.536 -10.576 -10.318 1.00 92.75 177 ALA A CA 1
ATOM 1410 C C . ALA A 1 177 ? -10.929 -12.040 -10.036 1.00 92.75 177 ALA A C 1
ATOM 1412 O O . ALA A 1 177 ? -11.841 -12.290 -9.246 1.00 92.75 177 ALA A O 1
ATOM 1413 N N . GLY A 1 178 ? -10.219 -13.007 -10.631 1.00 93.94 178 GLY A N 1
ATOM 1414 C CA . GLY A 1 178 ? -10.476 -14.434 -10.423 1.00 93.94 178 GLY A CA 1
ATOM 1415 C C . GLY A 1 178 ? -10.157 -14.879 -8.994 1.00 93.94 178 GLY A C 1
ATOM 1416 O O . GLY A 1 178 ? -10.968 -15.545 -8.350 1.00 93.94 178 GLY A O 1
ATOM 1417 N N . GLY A 1 179 ? -9.013 -14.447 -8.463 1.00 94.88 179 GLY A N 1
ATOM 1418 C CA . GLY A 1 179 ? -8.603 -14.687 -7.084 1.00 94.88 179 GLY A CA 1
ATOM 1419 C C . GLY A 1 179 ? -9.570 -14.070 -6.077 1.00 94.88 179 GLY A C 1
ATOM 1420 O O . GLY A 1 179 ? -9.922 -14.721 -5.094 1.00 94.88 179 GLY A O 1
ATOM 1421 N N . LEU A 1 180 ? -10.064 -12.855 -6.337 1.00 95.62 180 LEU A N 1
ATOM 1422 C CA . LEU A 1 180 ? -11.111 -12.249 -5.515 1.00 95.62 180 LEU A CA 1
ATOM 1423 C C . LEU A 1 180 ? -12.389 -13.095 -5.530 1.00 95.62 180 LEU A C 1
ATOM 1425 O O . LEU A 1 180 ? -12.904 -13.425 -4.462 1.00 95.62 180 LEU A O 1
ATOM 1429 N N . ALA A 1 181 ? -12.888 -13.468 -6.711 1.00 94.69 181 ALA A N 1
ATOM 1430 C CA . ALA A 1 181 ? -14.110 -14.260 -6.838 1.00 94.69 181 ALA A CA 1
ATOM 1431 C C . ALA A 1 181 ? -14.007 -15.593 -6.076 1.00 94.69 181 ALA A C 1
ATOM 1433 O O . ALA A 1 181 ? -14.933 -15.970 -5.355 1.00 94.69 181 ALA A O 1
ATOM 1434 N N . ALA A 1 182 ? -12.859 -16.273 -6.163 1.00 93.81 182 ALA A N 1
ATOM 1435 C CA . ALA A 1 182 ? -12.598 -17.499 -5.413 1.00 93.81 182 ALA A CA 1
ATOM 1436 C C . ALA A 1 182 ? -12.669 -17.276 -3.892 1.00 93.81 182 ALA A C 1
ATOM 1438 O O . ALA A 1 182 ? -13.369 -18.013 -3.196 1.00 93.81 182 ALA A O 1
ATOM 1439 N N . ARG A 1 183 ? -12.017 -16.223 -3.378 1.00 93.56 183 ARG A N 1
ATOM 1440 C CA . ARG A 1 183 ? -12.011 -15.889 -1.942 1.00 93.56 183 ARG A CA 1
ATOM 1441 C C . ARG A 1 183 ? -13.401 -15.509 -1.421 1.00 93.56 183 ARG A C 1
ATOM 1443 O O . ARG A 1 183 ? -13.768 -15.899 -0.314 1.00 93.56 183 ARG A O 1
ATOM 1450 N N . LEU A 1 184 ? -14.198 -14.785 -2.211 1.00 94.31 184 LEU A N 1
ATOM 1451 C CA . LEU A 1 184 ? -15.582 -14.458 -1.848 1.00 94.31 184 LEU A CA 1
ATOM 1452 C C . LEU A 1 184 ? -16.459 -15.722 -1.791 1.00 94.31 184 LEU A C 1
ATOM 1454 O O . LEU A 1 184 ? -17.222 -15.896 -0.839 1.00 94.31 184 LEU A O 1
ATOM 1458 N N . LYS A 1 185 ? -16.314 -16.631 -2.766 1.00 93.25 185 LYS A N 1
ATOM 1459 C CA . LYS A 1 185 ? -17.036 -17.917 -2.803 1.00 93.25 185 LYS A CA 1
ATOM 1460 C C . LYS A 1 185 ? -16.642 -18.833 -1.643 1.00 93.25 185 LYS A C 1
ATOM 1462 O O . LYS A 1 185 ? -17.510 -19.484 -1.070 1.00 93.25 185 LYS A O 1
ATOM 1467 N N . GLU A 1 186 ? -15.366 -18.864 -1.269 1.00 91.56 186 GLU A N 1
ATOM 1468 C CA . GLU A 1 186 ? -14.882 -19.587 -0.087 1.00 91.56 186 GLU A CA 1
ATOM 1469 C C . GLU A 1 186 ? -15.522 -19.042 1.200 1.00 91.56 186 GLU A C 1
ATOM 1471 O O . GLU A 1 186 ? -16.089 -19.802 1.985 1.00 91.56 186 GLU A O 1
ATOM 1476 N N . ALA A 1 187 ? -15.520 -17.718 1.386 1.00 90.00 187 ALA A N 1
ATOM 1477 C CA . ALA A 1 187 ? -16.104 -17.085 2.568 1.00 90.00 187 ALA A CA 1
ATOM 1478 C C . ALA A 1 187 ? -17.613 -17.360 2.715 1.00 90.00 187 ALA A C 1
ATOM 1480 O O . ALA A 1 187 ? -18.096 -17.578 3.829 1.00 90.00 187 ALA A O 1
ATOM 1481 N N . ALA A 1 188 ? -18.351 -17.415 1.600 1.00 88.38 188 ALA A N 1
ATOM 1482 C CA . ALA A 1 188 ? -19.777 -17.739 1.592 1.00 88.38 188 ALA A CA 1
ATOM 1483 C C . ALA A 1 188 ? -20.091 -19.185 2.030 1.00 88.38 188 ALA A C 1
ATOM 1485 O O . ALA A 1 188 ? -21.173 -19.431 2.559 1.00 88.38 188 ALA A O 1
ATOM 1486 N N . LYS A 1 189 ? -19.156 -20.131 1.855 1.00 85.06 189 LYS A N 1
ATOM 1487 C CA . LYS A 1 189 ? -19.364 -21.562 2.149 1.00 85.06 189 LYS A CA 1
ATOM 1488 C C . LYS A 1 189 ? -19.198 -21.950 3.624 1.00 85.06 189 LYS A C 1
ATOM 1490 O O . LYS A 1 189 ? -19.620 -23.041 3.989 1.00 85.06 189 LYS A O 1
ATOM 1495 N N . GLY A 1 190 ? -18.613 -21.105 4.480 1.00 67.25 190 GLY A N 1
ATOM 1496 C CA . GLY A 1 190 ? -18.422 -21.482 5.893 1.00 67.25 190 GLY A CA 1
ATOM 1497 C C . GLY A 1 190 ? -17.430 -20.662 6.721 1.00 67.25 190 GLY A C 1
ATOM 1498 O O . GLY A 1 190 ? -16.885 -21.176 7.694 1.00 67.25 190 GLY A O 1
ATOM 1499 N N . GLY A 1 191 ? -17.163 -19.400 6.371 1.00 65.50 191 GLY A N 1
ATOM 1500 C CA . GLY A 1 191 ? -16.204 -18.566 7.103 1.00 65.50 191 GLY A CA 1
ATOM 1501 C C . GLY A 1 191 ? -16.774 -17.856 8.340 1.00 65.50 191 GLY A C 1
ATOM 1502 O O . GLY A 1 191 ? -17.978 -17.643 8.472 1.00 65.50 191 GLY A O 1
ATOM 1503 N N . LYS A 1 192 ? -15.876 -17.351 9.205 1.00 63.94 192 LYS A N 1
ATOM 1504 C CA . LYS A 1 192 ? -16.209 -16.390 10.287 1.00 63.94 192 LYS A CA 1
ATOM 1505 C C . LYS A 1 192 ? -16.798 -15.067 9.761 1.00 63.94 192 LYS A C 1
ATOM 1507 O O . LYS A 1 192 ? -17.278 -14.254 10.545 1.00 63.94 192 LYS A O 1
ATOM 1512 N N . GLN A 1 193 ? -16.734 -14.831 8.449 1.00 71.56 193 GLN A N 1
ATOM 1513 C CA . GLN A 1 193 ? -17.331 -13.692 7.757 1.00 71.56 193 GLN A CA 1
ATOM 1514 C C . GLN A 1 193 ? -18.216 -14.215 6.631 1.00 71.56 193 GLN A C 1
ATOM 1516 O O . GLN A 1 193 ? -17.712 -14.785 5.667 1.00 71.56 193 GLN A O 1
ATOM 1521 N N . LYS A 1 194 ? -19.531 -14.026 6.757 1.00 81.00 194 LYS A N 1
ATOM 1522 C CA . LYS A 1 194 ? -20.478 -14.396 5.704 1.00 81.00 194 LYS A CA 1
ATOM 1523 C C . LYS A 1 194 ? -20.553 -13.278 4.670 1.00 81.00 194 LYS A C 1
ATOM 1525 O O . LYS A 1 194 ? -20.900 -12.147 5.006 1.00 81.00 194 LYS A O 1
ATOM 1530 N N . VAL A 1 195 ? -20.258 -13.614 3.419 1.00 89.44 195 VAL A N 1
ATOM 1531 C CA . VAL A 1 195 ? -20.517 -12.754 2.258 1.00 89.44 195 VAL A CA 1
ATOM 1532 C C . VAL A 1 195 ? -21.852 -13.173 1.654 1.00 89.44 195 VAL A C 1
ATOM 1534 O O . VAL A 1 195 ? -22.084 -14.361 1.438 1.00 89.44 195 VAL A O 1
ATOM 1537 N N . ALA A 1 196 ? -22.746 -12.214 1.406 1.00 91.56 196 ALA A N 1
ATOM 1538 C CA . ALA A 1 196 ? -24.039 -12.512 0.798 1.00 91.56 196 ALA A CA 1
ATOM 1539 C C . ALA A 1 196 ? -23.876 -12.942 -0.670 1.00 91.56 196 ALA A C 1
ATOM 1541 O O . ALA A 1 196 ? -23.019 -12.418 -1.384 1.00 91.56 196 ALA A O 1
ATOM 1542 N N . ALA A 1 197 ? -24.743 -13.848 -1.133 1.00 92.00 197 ALA A N 1
ATOM 1543 C CA . ALA A 1 197 ? -24.697 -14.401 -2.490 1.00 92.00 197 ALA A CA 1
ATOM 1544 C C . ALA A 1 197 ? -24.677 -13.318 -3.587 1.00 92.00 197 ALA A C 1
ATOM 1546 O O . ALA A 1 197 ? -23.973 -13.459 -4.581 1.00 92.00 197 ALA A O 1
ATOM 1547 N N . ALA A 1 198 ? -25.359 -12.191 -3.356 1.00 94.69 198 ALA A N 1
ATOM 1548 C CA . ALA A 1 198 ? -25.425 -11.065 -4.287 1.00 94.69 198 ALA A CA 1
ATOM 1549 C C . ALA A 1 198 ? -24.057 -10.452 -4.657 1.00 94.69 198 ALA A C 1
ATOM 1551 O O . ALA A 1 198 ? -23.966 -9.765 -5.668 1.00 94.69 198 ALA A O 1
ATOM 1552 N N . PHE A 1 199 ? -22.999 -10.664 -3.863 1.00 95.62 199 PHE A N 1
ATOM 1553 C CA . PHE A 1 199 ? -21.661 -10.125 -4.143 1.00 95.62 199 PHE A CA 1
ATOM 1554 C C . PHE A 1 199 ? -20.758 -11.078 -4.947 1.00 95.62 199 PHE A C 1
ATOM 1556 O O . PHE A 1 199 ? -19.691 -10.650 -5.387 1.00 95.62 199 PHE A O 1
ATOM 1563 N N . LEU A 1 200 ? -21.132 -12.356 -5.094 1.00 93.88 200 LEU A N 1
ATOM 1564 C CA . LEU A 1 200 ? -20.210 -13.420 -5.519 1.00 93.88 200 LEU A CA 1
ATOM 1565 C C . LEU A 1 200 ? -19.888 -13.416 -7.014 1.00 93.88 200 LEU A C 1
ATOM 1567 O O . LEU A 1 200 ? -18.773 -13.775 -7.387 1.00 93.88 200 LEU A O 1
ATOM 1571 N N . ASP A 1 201 ? -20.847 -13.010 -7.843 1.00 90.06 201 ASP A N 1
ATOM 1572 C CA . ASP A 1 201 ? -20.733 -13.053 -9.307 1.00 90.06 201 ASP A CA 1
ATOM 1573 C C . ASP A 1 201 ? -20.697 -11.646 -9.930 1.00 90.06 201 ASP A C 1
ATOM 1575 O O . ASP A 1 201 ? -20.943 -11.460 -11.119 1.00 90.06 201 ASP A O 1
ATOM 1579 N N . VAL A 1 202 ? -20.372 -10.632 -9.120 1.00 95.44 202 VAL A N 1
ATOM 1580 C CA . VAL A 1 202 ? -20.181 -9.258 -9.592 1.00 95.44 202 VAL A CA 1
ATOM 1581 C C . VAL A 1 202 ? -18.773 -9.105 -10.160 1.00 95.44 202 VAL A C 1
ATOM 1583 O O . VAL A 1 202 ? -17.784 -9.285 -9.446 1.00 95.44 202 VAL A O 1
ATOM 1586 N N . ASP A 1 203 ? -18.672 -8.694 -11.423 1.00 94.56 203 ASP A N 1
ATOM 1587 C CA . ASP A 1 203 ? -17.405 -8.251 -12.001 1.00 94.56 203 ASP A CA 1
ATOM 1588 C C . ASP A 1 203 ? -17.052 -6.847 -11.493 1.00 94.56 203 ASP A C 1
ATOM 1590 O O . ASP A 1 203 ? -17.352 -5.824 -12.107 1.00 94.56 203 ASP A O 1
ATOM 1594 N N . TRP A 1 204 ? -16.402 -6.790 -10.333 1.00 95.12 204 TRP A N 1
ATOM 1595 C CA . TRP A 1 204 ? -16.024 -5.531 -9.695 1.00 95.12 204 TRP A CA 1
ATOM 1596 C C . TRP A 1 204 ? -15.094 -4.663 -10.545 1.00 95.12 204 TRP A C 1
ATOM 1598 O O . TRP A 1 204 ? -15.112 -3.441 -10.380 1.00 95.12 204 TRP A O 1
ATOM 1608 N N . ALA A 1 205 ? -14.298 -5.261 -11.440 1.00 88.00 205 ALA A N 1
ATOM 1609 C CA . ALA A 1 205 ? -13.359 -4.521 -12.276 1.00 88.00 205 ALA A CA 1
ATOM 1610 C C . ALA A 1 205 ? -14.085 -3.586 -13.252 1.00 88.00 205 ALA A C 1
ATOM 1612 O O . ALA A 1 205 ? -13.612 -2.475 -13.497 1.00 88.00 205 ALA A O 1
ATOM 1613 N N . THR A 1 206 ? -15.248 -4.003 -13.757 1.00 92.25 206 THR A N 1
ATOM 1614 C CA . THR A 1 206 ? -16.082 -3.201 -14.661 1.00 92.25 206 THR A CA 1
ATOM 1615 C C . THR A 1 206 ? -17.229 -2.504 -13.931 1.00 92.25 206 THR A C 1
ATOM 1617 O O . THR A 1 206 ? -17.538 -1.349 -14.232 1.00 92.25 206 THR A O 1
ATOM 1620 N N . GLU A 1 207 ? -17.821 -3.140 -12.917 1.00 94.94 207 GLU A N 1
ATOM 1621 C CA . GLU A 1 207 ? -19.001 -2.619 -12.222 1.00 94.94 207 GLU A CA 1
ATOM 1622 C C . GLU A 1 207 ? -18.710 -1.292 -11.512 1.00 94.94 207 GLU A C 1
ATOM 1624 O O . GLU A 1 207 ? -19.549 -0.391 -11.506 1.00 94.94 207 GLU A O 1
ATOM 1629 N N . VAL A 1 208 ? -17.498 -1.107 -10.976 1.00 94.25 208 VAL A N 1
ATOM 1630 C CA . VAL A 1 208 ? -17.118 0.139 -10.290 1.00 94.25 208 VAL A CA 1
ATOM 1631 C C . VAL A 1 208 ? -17.199 1.378 -11.187 1.00 94.25 208 VAL A C 1
ATOM 1633 O O . VAL A 1 208 ? -17.509 2.467 -10.700 1.00 94.25 208 VAL A O 1
ATOM 1636 N N . ALA A 1 209 ? -16.991 1.227 -12.498 1.00 93.50 209 ALA A N 1
ATOM 1637 C CA . ALA A 1 209 ? -17.085 2.330 -13.452 1.00 93.50 209 ALA A CA 1
ATOM 1638 C C . ALA A 1 209 ? -18.520 2.874 -13.584 1.00 93.50 209 ALA A C 1
ATOM 1640 O O . ALA A 1 209 ? -18.710 4.023 -13.975 1.00 93.50 209 ALA A O 1
ATOM 1641 N N . ARG A 1 210 ? -19.527 2.075 -13.206 1.00 95.69 210 ARG A N 1
ATOM 1642 C CA . ARG A 1 210 ? -20.953 2.444 -13.196 1.00 95.69 210 ARG A CA 1
ATOM 1643 C C . ARG A 1 210 ? -21.402 3.065 -11.867 1.00 95.69 210 ARG A C 1
ATOM 1645 O O . ARG A 1 210 ? -22.585 3.359 -11.688 1.00 95.69 210 ARG A O 1
ATOM 1652 N N . GLY A 1 211 ? -20.488 3.217 -10.908 1.00 97.25 211 GLY A N 1
ATOM 1653 C CA . GLY A 1 211 ? -20.800 3.727 -9.579 1.00 97.25 211 GLY A CA 1
ATOM 1654 C C . GLY A 1 211 ? -21.035 5.237 -9.535 1.00 97.25 211 GLY A C 1
ATOM 1655 O O . GLY A 1 211 ? -20.344 6.025 -10.179 1.00 97.25 211 GLY A O 1
ATOM 1656 N N . ASP A 1 212 ? -21.992 5.654 -8.711 1.00 98.00 212 ASP A N 1
ATOM 1657 C CA . ASP A 1 212 ? -22.279 7.064 -8.448 1.00 98.00 212 ASP A CA 1
ATOM 1658 C C . ASP A 1 212 ? -21.410 7.582 -7.296 1.00 98.00 212 ASP A C 1
ATOM 1660 O O . ASP A 1 212 ? -21.606 7.237 -6.129 1.00 98.00 212 ASP A O 1
ATOM 1664 N N . LYS A 1 213 ? -20.461 8.462 -7.625 1.00 96.56 213 LYS A N 1
ATOM 1665 C CA . LYS A 1 213 ? -19.510 9.050 -6.669 1.00 96.56 213 LYS A CA 1
ATOM 1666 C C . LYS A 1 213 ? -20.186 9.929 -5.613 1.00 96.56 213 LYS A C 1
ATOM 1668 O O . LYS A 1 213 ? -19.680 10.033 -4.496 1.00 96.56 213 LYS A O 1
ATOM 1673 N N . VAL A 1 214 ? -21.311 10.571 -5.940 1.00 96.38 214 VAL A N 1
ATOM 1674 C CA . VAL A 1 214 ? -22.060 11.425 -5.005 1.00 96.38 214 VAL A CA 1
ATOM 1675 C C . VAL A 1 214 ? -22.766 10.556 -3.973 1.00 96.38 214 VAL A C 1
ATOM 1677 O O . VAL A 1 214 ? -22.664 10.827 -2.774 1.00 96.38 214 VAL A O 1
ATOM 1680 N N . ARG A 1 215 ? -23.418 9.470 -4.409 1.00 97.31 215 ARG A N 1
ATOM 1681 C CA . ARG A 1 215 ? -23.970 8.467 -3.482 1.00 97.31 215 ARG A CA 1
ATOM 1682 C C . ARG A 1 215 ? -22.866 7.794 -2.674 1.00 97.31 215 ARG A C 1
ATOM 1684 O O . ARG A 1 215 ? -22.994 7.700 -1.459 1.00 97.31 215 ARG A O 1
ATOM 1691 N N . GLY A 1 216 ? -21.747 7.444 -3.304 1.00 97.00 216 GLY A N 1
ATOM 1692 C CA . GLY A 1 216 ? -20.567 6.902 -2.629 1.00 97.00 216 GLY A CA 1
ATOM 1693 C C . GLY A 1 216 ? -20.037 7.792 -1.508 1.00 97.00 216 GLY A C 1
ATOM 1694 O O . GLY A 1 216 ? -19.777 7.312 -0.407 1.00 97.00 216 GLY A O 1
ATOM 1695 N N . LYS A 1 217 ? -19.952 9.107 -1.743 1.00 95.56 217 LYS A N 1
ATOM 1696 C CA . LYS A 1 217 ? -19.562 10.085 -0.716 1.00 95.56 217 LYS A CA 1
ATOM 1697 C C . LYS A 1 217 ? -20.548 10.109 0.457 1.00 95.56 217 LYS A C 1
ATOM 1699 O O . LYS A 1 217 ? -20.114 10.174 1.605 1.00 95.56 217 LYS A O 1
ATOM 1704 N N . LYS A 1 218 ? -21.859 10.044 0.187 1.00 95.88 218 LYS A N 1
ATOM 1705 C CA . LYS A 1 218 ? -22.898 9.969 1.233 1.00 95.88 218 LYS A CA 1
ATOM 1706 C C . LYS A 1 218 ? -22.786 8.675 2.044 1.00 95.88 218 LYS A C 1
ATOM 1708 O O . LYS A 1 218 ? -22.849 8.731 3.265 1.00 95.88 218 LYS A O 1
ATOM 1713 N N . LEU A 1 219 ? -22.547 7.538 1.386 1.00 96.31 219 LEU A N 1
ATOM 1714 C CA . LEU A 1 219 ? -22.310 6.251 2.051 1.00 96.31 219 LEU A CA 1
ATOM 1715 C C . LEU A 1 219 ? -21.049 6.289 2.926 1.00 96.31 219 LEU A C 1
ATOM 1717 O O . LEU A 1 219 ? -21.067 5.775 4.041 1.00 96.31 219 LEU A O 1
ATOM 1721 N N . PHE A 1 220 ? -19.973 6.925 2.455 1.00 94.62 220 PHE A N 1
ATOM 1722 C CA . PHE A 1 220 ? -18.725 7.056 3.210 1.00 94.62 220 PHE A CA 1
ATOM 1723 C C . PHE A 1 220 ? -18.874 7.920 4.473 1.00 94.62 220 PHE A C 1
ATOM 1725 O O . PHE A 1 220 ? -18.205 7.656 5.472 1.00 94.62 220 PHE A O 1
ATOM 1732 N N . ALA A 1 221 ? -19.724 8.951 4.435 1.00 92.06 221 ALA A N 1
ATOM 1733 C CA . ALA A 1 221 ? -19.906 9.909 5.524 1.00 92.06 221 ALA A CA 1
ATOM 1734 C C . ALA A 1 221 ? -20.341 9.253 6.849 1.00 92.06 221 ALA A C 1
ATOM 1736 O O . ALA A 1 221 ? -20.853 8.135 6.885 1.00 92.06 221 ALA A O 1
ATOM 1737 N N . THR A 1 222 ? -20.169 9.979 7.958 1.00 88.88 222 THR A N 1
ATOM 1738 C CA . THR A 1 222 ? -20.537 9.518 9.309 1.00 88.88 222 THR A CA 1
ATOM 1739 C C . THR A 1 222 ? -22.021 9.170 9.444 1.00 88.88 222 THR A C 1
ATOM 1741 O O . THR A 1 222 ? -22.350 8.276 10.221 1.00 88.88 222 THR A O 1
ATOM 1744 N N . SER A 1 223 ? -22.884 9.840 8.675 1.00 89.38 223 SER A N 1
ATOM 1745 C CA . SER A 1 223 ? -24.333 9.614 8.596 1.00 89.38 223 SER A CA 1
ATOM 1746 C C . SER A 1 223 ? -24.756 8.492 7.637 1.00 89.38 223 SER A C 1
ATOM 1748 O O . SER A 1 223 ? -25.928 8.132 7.626 1.00 89.38 223 SER A O 1
ATOM 1750 N N . GLY A 1 224 ? -23.836 7.955 6.827 1.00 91.75 224 GLY A N 1
ATOM 1751 C CA . GLY A 1 224 ? -24.079 6.814 5.942 1.00 91.75 224 GLY A CA 1
ATOM 1752 C C . GLY A 1 224 ? -23.689 5.488 6.597 1.00 91.75 224 GLY A C 1
ATOM 1753 O O . GLY A 1 224 ? -23.997 5.229 7.758 1.00 91.75 224 GLY A O 1
ATOM 1754 N N . ILE A 1 225 ? -22.927 4.667 5.869 1.00 93.00 225 ILE A N 1
ATOM 1755 C CA . ILE A 1 225 ? -22.308 3.436 6.393 1.00 93.00 225 ILE A CA 1
ATOM 1756 C C . ILE A 1 225 ? -21.305 3.768 7.514 1.00 93.00 225 ILE A C 1
ATOM 1758 O O . ILE A 1 225 ? -21.026 2.943 8.382 1.00 93.00 225 ILE A O 1
ATOM 1762 N N . GLY A 1 226 ? -20.783 4.999 7.540 1.00 89.88 226 GLY A N 1
ATOM 1763 C CA . GLY A 1 226 ? -19.950 5.482 8.634 1.00 89.88 226 GLY A CA 1
ATOM 1764 C C . GLY A 1 226 ? -18.469 5.161 8.471 1.00 89.88 226 GLY A C 1
ATOM 1765 O O . GLY A 1 226 ? -17.747 5.155 9.463 1.00 89.88 226 GLY A O 1
ATOM 1766 N N . CYS A 1 227 ? -17.978 4.938 7.248 1.00 91.81 227 CYS A N 1
ATOM 1767 C CA . CYS A 1 227 ? -16.549 4.725 6.989 1.00 91.81 227 CYS A CA 1
ATOM 1768 C C . CYS A 1 227 ? -15.692 5.894 7.514 1.00 91.81 227 CYS A C 1
ATOM 1770 O O . CYS A 1 227 ? -14.619 5.670 8.074 1.00 91.81 227 CYS A O 1
ATOM 1772 N N . ALA A 1 228 ? -16.205 7.125 7.408 1.00 90.56 228 ALA A N 1
ATOM 1773 C CA . ALA A 1 228 ? -15.588 8.352 7.914 1.00 90.56 228 ALA A CA 1
ATOM 1774 C C . ALA A 1 228 ? -15.488 8.422 9.448 1.00 90.56 228 ALA A C 1
ATOM 1776 O O . ALA A 1 228 ? -14.759 9.262 9.968 1.00 90.56 228 ALA A O 1
ATOM 1777 N N . LYS A 1 229 ? -16.187 7.547 10.188 1.00 87.06 229 LYS A N 1
ATOM 1778 C CA . LYS A 1 229 ? -16.037 7.447 11.648 1.00 87.06 229 LYS A CA 1
ATOM 1779 C C . LYS A 1 229 ? -14.658 6.916 12.049 1.00 87.06 229 LYS A C 1
ATOM 1781 O O . LYS A 1 229 ? -14.237 7.122 13.178 1.00 87.06 229 LYS A O 1
ATOM 1786 N N . CYS A 1 230 ? -13.956 6.251 11.131 1.00 87.38 230 CYS A N 1
ATOM 1787 C CA . CYS A 1 230 ? -12.615 5.720 11.365 1.00 87.38 230 CYS A CA 1
ATOM 1788 C C . CYS A 1 230 ? -11.626 6.206 10.299 1.00 87.38 230 CYS A C 1
ATOM 1790 O O . CYS A 1 230 ? -10.539 6.677 10.620 1.00 87.38 230 CYS A O 1
ATOM 1792 N N . HIS A 1 231 ? -11.980 6.118 9.020 1.00 89.56 231 HIS A N 1
ATOM 1793 C CA . HIS A 1 231 ? -11.044 6.323 7.921 1.00 89.56 231 HIS A CA 1
ATOM 1794 C C . HIS A 1 231 ? -11.030 7.762 7.407 1.00 89.56 231 HIS A C 1
ATOM 1796 O O . HIS A 1 231 ? -12.067 8.382 7.189 1.00 89.56 231 HIS A O 1
ATOM 1802 N N . ALA A 1 232 ? -9.826 8.258 7.122 1.00 84.00 232 ALA A N 1
ATOM 1803 C CA . ALA A 1 232 ? -9.634 9.496 6.374 1.00 84.00 232 ALA A CA 1
ATOM 1804 C C . ALA A 1 232 ? -9.986 9.308 4.895 1.00 84.00 232 ALA A C 1
ATOM 1806 O O . ALA A 1 232 ? -9.701 8.253 4.325 1.00 84.00 232 ALA A O 1
ATOM 1807 N N . ALA A 1 233 ? -10.481 10.365 4.262 1.00 84.25 233 ALA A N 1
ATOM 1808 C CA . ALA A 1 233 ? -10.551 10.500 2.811 1.00 84.25 233 ALA A CA 1
ATOM 1809 C C . ALA A 1 233 ? -10.229 11.949 2.426 1.00 84.25 233 ALA A C 1
ATOM 1811 O O . ALA A 1 233 ? -10.122 12.827 3.282 1.00 84.25 233 ALA A O 1
ATOM 1812 N N . LYS A 1 234 ? -10.067 12.230 1.135 1.00 79.31 234 LYS A N 1
ATOM 1813 C CA . LYS A 1 234 ? -9.788 13.583 0.641 1.00 79.31 234 LYS A CA 1
ATOM 1814 C C . LYS A 1 234 ? -10.805 14.602 1.175 1.00 79.31 234 LYS A C 1
ATOM 1816 O O . LYS A 1 234 ? -12.002 14.485 0.922 1.00 79.31 234 LYS A O 1
ATOM 1821 N N . GLY A 1 235 ? -10.305 15.608 1.896 1.00 68.94 235 GLY A N 1
ATOM 1822 C CA . GLY A 1 235 ? -11.120 16.665 2.506 1.00 68.94 235 GLY A CA 1
ATOM 1823 C C . GLY A 1 235 ? -11.849 16.265 3.796 1.00 68.94 235 GLY A C 1
ATOM 1824 O O . GLY A 1 235 ? -12.560 17.092 4.353 1.00 68.94 235 GLY A O 1
ATOM 1825 N N . LEU A 1 236 ? -11.671 15.034 4.288 1.00 70.50 236 LEU A N 1
ATOM 1826 C CA . LEU A 1 236 ? -12.225 14.545 5.551 1.00 70.50 236 LEU A CA 1
ATOM 1827 C C . LEU A 1 236 ? -11.078 14.172 6.491 1.00 70.50 236 LEU A C 1
ATOM 1829 O O . LEU A 1 236 ? -10.248 13.314 6.179 1.00 70.50 236 LEU A O 1
ATOM 1833 N N . ALA A 1 237 ? -11.017 14.843 7.642 1.00 60.09 237 ALA A N 1
ATOM 1834 C CA . ALA A 1 237 ? -9.988 14.582 8.637 1.00 60.09 237 ALA A CA 1
ATOM 1835 C C . ALA A 1 237 ? -10.054 13.120 9.110 1.00 60.09 237 ALA A C 1
ATOM 1837 O O . ALA A 1 237 ? -11.127 12.579 9.366 1.00 60.09 237 ALA A O 1
ATOM 1838 N N . ALA A 1 238 ? -8.889 12.482 9.210 1.00 57.66 238 ALA A N 1
ATOM 1839 C CA . ALA A 1 238 ? -8.766 11.136 9.751 1.00 57.66 238 ALA A CA 1
ATOM 1840 C C . ALA A 1 238 ? -9.177 11.117 11.223 1.00 57.66 238 ALA A C 1
ATOM 1842 O O . ALA A 1 238 ? -8.773 12.010 11.972 1.00 57.66 238 ALA A O 1
ATOM 1843 N N . VAL A 1 239 ? -9.804 10.034 11.678 1.00 65.00 239 VAL A N 1
ATOM 1844 C CA . VAL A 1 239 ? -9.662 9.659 13.085 1.00 65.00 239 VAL A CA 1
ATOM 1845 C C . VAL A 1 239 ? -8.224 9.160 13.270 1.00 65.00 239 VAL A C 1
ATOM 1847 O O . VAL A 1 239 ? -7.817 8.213 12.592 1.00 65.00 239 VAL A O 1
ATOM 1850 N N . PRO A 1 240 ? -7.402 9.792 14.1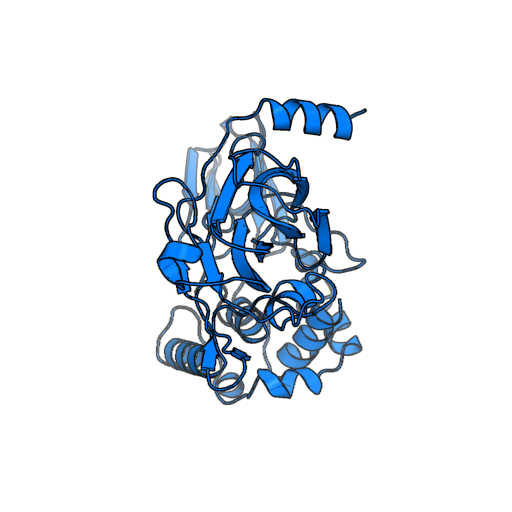34 1.00 66.31 240 PRO A N 1
ATOM 1851 C CA . PRO A 1 240 ? -6.000 9.407 14.264 1.00 66.31 240 PRO A CA 1
ATOM 1852 C C . PRO A 1 240 ? -5.861 7.921 14.617 1.00 66.31 240 PRO A C 1
ATOM 1854 O O . PRO A 1 240 ? -6.499 7.471 15.569 1.00 66.31 240 PRO A O 1
ATOM 1857 N N . GLY A 1 241 ? -5.033 7.194 13.859 1.00 68.19 241 GLY A N 1
ATOM 1858 C CA . GLY A 1 241 ? -4.627 5.804 14.112 1.00 68.19 241 GLY A CA 1
ATOM 1859 C C . GLY A 1 241 ? -5.326 4.726 13.272 1.00 68.19 241 GLY A C 1
ATOM 1860 O O . GLY A 1 241 ? -4.764 3.647 13.113 1.00 68.19 241 GLY A O 1
ATOM 1861 N N . ALA A 1 242 ? -6.484 5.001 12.666 1.00 84.06 242 ALA A N 1
ATOM 1862 C CA . ALA A 1 242 ? -7.077 4.086 11.685 1.00 84.06 242 ALA A CA 1
ATOM 1863 C C . ALA A 1 242 ? -6.404 4.236 10.302 1.00 84.06 242 ALA A C 1
ATOM 1865 O O . ALA A 1 242 ? -5.895 5.319 9.988 1.00 84.06 242 ALA A O 1
ATOM 1866 N N . PRO A 1 243 ? -6.399 3.191 9.448 1.00 88.75 243 PRO A N 1
ATOM 1867 C CA . PRO A 1 243 ? -5.816 3.276 8.111 1.00 88.75 243 PRO A CA 1
ATOM 1868 C C . PRO A 1 243 ? -6.409 4.420 7.275 1.00 88.75 243 PRO A C 1
ATOM 1870 O O . PRO A 1 243 ? -7.619 4.603 7.205 1.00 88.75 243 PRO A O 1
ATOM 1873 N N . SER A 1 244 ? -5.569 5.189 6.597 1.00 90.00 244 SER A N 1
ATOM 1874 C CA . SER A 1 244 ? -5.993 6.292 5.734 1.00 90.00 244 SER A CA 1
ATOM 1875 C C . SER A 1 244 ? -6.438 5.771 4.369 1.00 90.00 244 SER A C 1
ATOM 1877 O O . SER A 1 244 ? -5.666 5.075 3.699 1.00 90.00 244 SER A O 1
ATOM 1879 N N . LEU A 1 245 ? -7.635 6.162 3.921 1.00 92.56 245 LEU A N 1
ATOM 1880 C CA . LEU A 1 245 ? -8.142 5.916 2.563 1.00 92.56 245 LEU A CA 1
ATOM 1881 C C . LEU A 1 245 ? -7.955 7.134 1.642 1.00 92.56 245 LEU A C 1
ATOM 1883 O O . LEU A 1 245 ? -8.445 7.139 0.513 1.00 92.56 245 LEU A O 1
ATOM 1887 N N . THR A 1 246 ? -7.212 8.153 2.086 1.00 89.38 246 THR A N 1
ATOM 1888 C CA . THR A 1 246 ? -6.852 9.309 1.259 1.00 89.38 246 THR A CA 1
ATOM 1889 C C . THR A 1 246 ? -6.059 8.868 0.031 1.00 89.38 246 THR A C 1
ATOM 1891 O O . THR A 1 246 ? -5.050 8.168 0.150 1.00 89.38 246 THR A O 1
ATOM 1894 N N . GLY A 1 247 ? -6.512 9.280 -1.155 1.00 90.62 247 GLY A N 1
ATOM 1895 C CA . GLY A 1 247 ? -5.868 8.923 -2.423 1.00 90.62 247 GLY A CA 1
ATOM 1896 C C . GLY A 1 247 ? -5.948 7.428 -2.747 1.00 90.62 247 GLY A C 1
ATOM 1897 O O . GLY A 1 247 ? -5.039 6.895 -3.382 1.00 90.62 247 GLY A O 1
ATOM 1898 N N . ALA A 1 248 ? -6.999 6.737 -2.286 1.00 93.12 248 ALA A N 1
ATOM 1899 C CA . ALA A 1 248 ? -7.181 5.299 -2.491 1.00 93.12 248 ALA A CA 1
ATOM 1900 C C . ALA A 1 248 ? -7.046 4.872 -3.964 1.00 93.12 248 ALA A C 1
ATOM 1902 O O . ALA A 1 248 ? -6.393 3.866 -4.226 1.00 93.12 248 ALA A O 1
ATOM 1903 N N . GLY A 1 249 ? -7.545 5.667 -4.920 1.00 92.50 249 GLY A N 1
ATOM 1904 C CA . GLY A 1 249 ? -7.409 5.390 -6.359 1.00 92.50 249 GLY A CA 1
ATOM 1905 C C . GLY A 1 249 ? -5.970 5.263 -6.877 1.00 92.50 249 GLY A C 1
ATOM 1906 O O . GLY A 1 249 ? -5.735 4.601 -7.883 1.00 92.50 249 GLY A O 1
ATOM 1907 N N . LYS A 1 250 ? -4.988 5.840 -6.174 1.00 91.88 250 LYS A N 1
ATOM 1908 C CA . LYS A 1 250 ? -3.558 5.739 -6.520 1.00 91.88 250 LYS A CA 1
ATOM 1909 C C . LYS A 1 250 ? -2.807 4.657 -5.743 1.00 91.88 250 LYS A C 1
ATOM 1911 O O . LYS A 1 250 ? -1.636 4.424 -6.021 1.00 91.88 250 LYS A O 1
ATOM 1916 N N . ARG A 1 251 ? -3.445 4.046 -4.741 1.00 92.94 251 ARG A N 1
ATOM 1917 C CA . ARG A 1 251 ? -2.801 3.179 -3.733 1.00 92.94 251 ARG A CA 1
ATOM 1918 C C . ARG A 1 251 ? -3.371 1.767 -3.694 1.00 92.94 251 ARG A C 1
ATOM 1920 O O . ARG A 1 251 ? -2.739 0.847 -3.188 1.00 92.94 251 ARG A O 1
ATOM 1927 N N . PHE A 1 252 ? -4.606 1.592 -4.143 1.00 94.12 252 PHE A N 1
ATOM 1928 C CA . PHE A 1 252 ? -5.327 0.344 -3.966 1.00 94.12 252 PHE A CA 1
ATOM 1929 C C . PHE A 1 252 ? -5.995 -0.075 -5.265 1.00 94.12 252 PHE A C 1
ATOM 1931 O O . PHE A 1 252 ? -6.654 0.722 -5.930 1.00 94.12 252 PHE A O 1
ATOM 1938 N N . THR A 1 253 ? -5.827 -1.348 -5.610 1.00 95.31 253 THR A N 1
ATOM 1939 C CA . THR A 1 253 ? -6.550 -1.966 -6.717 1.00 95.31 253 THR A CA 1
ATOM 1940 C C . THR A 1 253 ? -8.007 -2.202 -6.320 1.00 95.31 253 THR A C 1
ATOM 1942 O O . THR A 1 253 ? -8.341 -2.301 -5.134 1.00 95.31 253 THR A O 1
ATOM 1945 N N . VAL A 1 254 ? -8.887 -2.322 -7.316 1.00 96.25 254 VAL A N 1
ATOM 1946 C CA . VAL A 1 254 ? -10.301 -2.645 -7.082 1.00 96.25 254 VAL A CA 1
ATOM 1947 C C . VAL A 1 254 ? -10.451 -3.950 -6.291 1.00 96.25 254 VAL A C 1
ATOM 1949 O O . VAL A 1 254 ? -11.136 -3.914 -5.264 1.00 96.25 254 VAL A O 1
ATOM 1952 N N . PRO A 1 255 ? -9.772 -5.064 -6.653 1.00 96.56 255 PRO A N 1
ATOM 1953 C CA . PRO A 1 255 ? -9.901 -6.300 -5.892 1.00 96.56 255 PRO A CA 1
ATOM 1954 C C . PRO A 1 255 ? -9.496 -6.164 -4.425 1.00 96.56 255 PRO A C 1
ATOM 1956 O O . PRO A 1 255 ? -10.180 -6.679 -3.542 1.00 96.56 255 PRO A O 1
ATOM 1959 N N . TYR A 1 256 ? -8.432 -5.402 -4.151 1.00 95.31 256 TYR A N 1
ATOM 1960 C CA . TYR A 1 256 ? -7.979 -5.140 -2.788 1.00 95.31 256 TYR A CA 1
ATOM 1961 C C . TYR A 1 256 ? -9.031 -4.391 -1.959 1.00 95.31 256 TYR A C 1
ATOM 1963 O O . TYR A 1 256 ? -9.259 -4.738 -0.800 1.00 95.31 256 TYR A O 1
ATOM 1971 N N . LEU A 1 257 ? -9.677 -3.364 -2.525 1.00 95.81 257 LEU A N 1
ATOM 1972 C CA . LEU A 1 257 ? -10.712 -2.607 -1.813 1.00 95.81 257 LEU A CA 1
ATOM 1973 C C . LEU A 1 257 ? -11.963 -3.456 -1.557 1.00 95.81 257 LEU A C 1
ATOM 1975 O O . LEU A 1 257 ? -12.499 -3.410 -0.452 1.00 95.81 257 LEU A O 1
ATOM 1979 N N . VAL A 1 258 ? -12.397 -4.253 -2.538 1.00 97.00 258 VAL A N 1
ATOM 1980 C CA . VAL A 1 258 ? -13.547 -5.159 -2.382 1.00 97.00 258 VAL A CA 1
ATOM 1981 C C . VAL A 1 258 ? -13.284 -6.178 -1.277 1.00 97.00 258 VAL A C 1
ATOM 1983 O O . VAL A 1 258 ? -14.100 -6.311 -0.366 1.00 97.00 258 VAL A O 1
ATOM 1986 N N . GLU A 1 259 ? -12.129 -6.851 -1.311 1.00 95.62 259 GLU A N 1
ATOM 1987 C CA . GLU A 1 259 ? -11.741 -7.804 -0.268 1.00 95.62 259 GLU A CA 1
ATOM 1988 C C . GLU A 1 259 ? -11.668 -7.124 1.103 1.00 95.62 259 GLU A C 1
ATOM 1990 O O . GLU A 1 259 ? -12.210 -7.645 2.072 1.00 95.62 259 GLU A O 1
ATOM 1995 N N . SER A 1 260 ? -11.059 -5.939 1.191 1.00 94.44 260 SER A N 1
ATOM 1996 C CA . SER A 1 260 ? -10.914 -5.223 2.465 1.00 94.44 260 SER A CA 1
ATOM 1997 C C . SER A 1 260 ? -12.264 -4.871 3.101 1.00 94.44 260 SER A C 1
ATOM 1999 O O . SER A 1 260 ? -12.382 -4.889 4.325 1.00 94.44 260 SER A O 1
ATOM 2001 N N . VAL A 1 261 ? -13.281 -4.557 2.290 1.00 95.00 261 VAL A N 1
ATOM 2002 C CA . VAL A 1 261 ? -14.617 -4.177 2.776 1.00 95.00 261 VAL A CA 1
ATOM 2003 C C . VAL A 1 261 ? -15.490 -5.395 3.081 1.00 95.00 261 VAL A C 1
ATOM 2005 O O . VAL A 1 261 ? -16.161 -5.416 4.113 1.00 95.00 261 VAL A O 1
ATOM 2008 N N . LEU A 1 262 ? -15.497 -6.405 2.207 1.00 95.06 262 LEU A N 1
ATOM 2009 C CA . LEU A 1 262 ? -16.346 -7.590 2.369 1.00 95.06 262 LEU A CA 1
ATOM 2010 C C . LEU A 1 262 ? -15.741 -8.623 3.326 1.00 95.06 262 LEU A C 1
ATOM 2012 O O . LEU A 1 262 ? -16.479 -9.321 4.020 1.00 95.06 262 LEU A O 1
ATOM 2016 N N . LEU A 1 263 ? -14.411 -8.692 3.398 1.00 94.31 263 LEU A N 1
ATOM 2017 C CA . LEU A 1 263 ? -13.647 -9.652 4.193 1.00 94.31 263 LEU A CA 1
ATOM 2018 C C . LEU A 1 263 ? -12.596 -8.965 5.098 1.00 94.31 263 LEU A C 1
ATOM 2020 O O . LEU A 1 263 ? -11.407 -9.294 5.024 1.00 94.31 263 LEU A O 1
ATOM 2024 N N . PRO A 1 264 ? -12.981 -8.045 6.012 1.00 92.25 264 PRO A N 1
ATOM 2025 C CA . PRO A 1 264 ? -12.014 -7.265 6.791 1.00 92.25 264 PRO A CA 1
ATOM 2026 C C . PRO A 1 264 ? -11.102 -8.092 7.712 1.00 92.25 264 PRO A C 1
ATOM 2028 O O . PRO A 1 264 ? -10.084 -7.575 8.167 1.00 92.25 264 PRO A O 1
ATOM 2031 N N . ASN A 1 265 ? -11.421 -9.367 7.984 1.00 91.38 265 ASN A N 1
ATOM 2032 C CA . ASN A 1 265 ? -10.574 -10.259 8.780 1.00 91.38 265 ASN A CA 1
ATOM 2033 C C . ASN A 1 265 ? -9.599 -11.090 7.931 1.00 91.38 265 ASN A C 1
ATOM 2035 O O . ASN A 1 265 ? -8.739 -11.765 8.495 1.00 91.38 265 ASN A O 1
ATOM 2039 N N . ARG A 1 266 ? -9.703 -11.062 6.595 1.00 90.94 266 ARG A N 1
ATOM 2040 C CA . ARG A 1 266 ? -8.882 -11.910 5.716 1.00 90.94 266 ARG A CA 1
ATOM 2041 C C . ARG A 1 266 ? -7.414 -11.509 5.722 1.00 90.94 266 ARG A C 1
ATOM 2043 O O . ARG A 1 266 ? -6.543 -12.376 5.622 1.00 90.94 266 ARG A O 1
ATOM 2050 N N . ARG A 1 267 ? -7.151 -10.203 5.828 1.00 84.12 267 ARG A N 1
ATOM 2051 C CA . ARG A 1 267 ? -5.811 -9.621 5.778 1.00 84.12 267 ARG A CA 1
ATOM 2052 C C . ARG A 1 267 ? -5.697 -8.457 6.752 1.00 84.12 267 ARG A C 1
ATOM 2054 O O . ARG A 1 267 ? -6.085 -7.334 6.452 1.00 84.12 267 ARG A O 1
ATOM 2061 N N . ILE A 1 268 ? -5.129 -8.732 7.923 1.00 84.56 268 ILE A N 1
ATOM 2062 C CA . ILE A 1 268 ? -4.973 -7.740 8.988 1.00 84.56 268 ILE A CA 1
ATOM 2063 C C . ILE A 1 268 ? -3.487 -7.560 9.270 1.00 84.56 268 ILE A C 1
ATOM 2065 O O . ILE A 1 268 ? -2.817 -8.483 9.744 1.00 84.56 268 ILE A O 1
ATOM 2069 N N . SER A 1 269 ? -2.970 -6.361 9.004 1.00 84.00 269 SER A N 1
ATOM 2070 C CA . SER A 1 269 ? -1.627 -6.008 9.463 1.00 84.00 269 SER A CA 1
ATOM 2071 C C . SER A 1 269 ? -1.575 -6.072 10.995 1.00 84.00 269 SER A C 1
ATOM 2073 O O . SER A 1 269 ? -2.527 -5.609 11.626 1.00 84.00 269 SER A O 1
ATOM 2075 N N . PRO A 1 270 ? -0.497 -6.586 11.619 1.00 83.19 270 PRO A N 1
ATOM 2076 C CA . PRO A 1 270 ? -0.400 -6.695 13.075 1.00 83.19 270 PRO A CA 1
ATOM 2077 C C . PRO A 1 270 ? -0.731 -5.397 13.821 1.00 83.19 270 PRO A C 1
ATOM 2079 O O . PRO A 1 270 ? -1.381 -5.441 14.859 1.00 83.19 270 PRO A O 1
ATOM 2082 N N . VAL A 1 271 ? -0.361 -4.243 13.256 1.00 84.25 271 VAL A N 1
ATOM 2083 C CA . VAL A 1 271 ? -0.613 -2.921 13.859 1.00 84.25 271 VAL A CA 1
ATOM 2084 C C . VAL A 1 271 ? -2.080 -2.469 13.795 1.00 84.25 271 VAL A C 1
ATOM 2086 O O . VAL A 1 271 ? -2.422 -1.480 14.430 1.00 84.25 271 VAL A O 1
ATOM 2089 N N . PHE A 1 272 ? -2.939 -3.164 13.038 1.00 87.31 272 PHE A N 1
ATOM 2090 C CA . PHE A 1 272 ? -4.377 -2.876 12.912 1.00 87.31 272 PHE A CA 1
ATOM 2091 C C . PHE A 1 272 ? -5.278 -3.976 13.488 1.00 87.31 272 PHE A C 1
ATOM 2093 O O . PHE A 1 272 ? -6.490 -3.974 13.262 1.00 87.31 272 PHE A O 1
ATOM 2100 N N . ARG A 1 273 ? -4.697 -4.926 14.227 1.00 90.31 273 ARG A N 1
ATOM 2101 C CA . ARG A 1 273 ? -5.452 -5.948 14.954 1.00 90.31 273 ARG A CA 1
ATOM 2102 C C . ARG A 1 273 ? -6.165 -5.338 16.155 1.00 90.31 273 ARG A C 1
ATOM 2104 O O . ARG A 1 273 ? -5.631 -4.459 16.831 1.00 90.31 273 ARG A O 1
ATOM 2111 N N . SER A 1 274 ? -7.365 -5.834 16.431 1.00 91.62 274 SER A N 1
ATOM 2112 C CA . SER A 1 274 ? -8.097 -5.458 17.635 1.00 91.62 274 SER A CA 1
ATOM 2113 C C . SER A 1 274 ? -7.360 -5.973 18.874 1.00 91.62 274 SER A C 1
ATOM 2115 O O . SER A 1 274 ? -6.789 -7.064 18.869 1.00 91.62 274 SER A O 1
ATOM 2117 N N . THR A 1 275 ? -7.345 -5.177 19.932 1.00 94.00 275 THR A N 1
ATOM 2118 C CA . THR A 1 275 ? -6.746 -5.488 21.228 1.00 94.00 275 THR A CA 1
ATOM 2119 C C . THR A 1 275 ? -7.847 -5.483 22.274 1.00 94.00 275 THR A C 1
ATOM 2121 O O . THR A 1 275 ? -8.666 -4.566 22.307 1.00 94.00 275 THR A O 1
ATOM 2124 N N . VAL A 1 276 ? -7.852 -6.506 23.122 1.00 96.12 276 VAL A N 1
ATOM 2125 C CA . VAL A 1 276 ? -8.669 -6.562 24.333 1.00 96.12 276 VAL A CA 1
ATOM 2126 C C . VAL A 1 276 ? -7.797 -6.095 25.491 1.00 96.12 276 VAL A C 1
ATOM 2128 O O . VAL A 1 276 ? -6.684 -6.596 25.660 1.00 96.12 276 VAL A O 1
ATOM 2131 N N . ILE A 1 277 ? -8.285 -5.116 26.244 1.00 96.88 277 ILE A N 1
ATOM 2132 C CA . ILE A 1 277 ? -7.652 -4.591 27.451 1.00 96.88 277 ILE A CA 1
ATOM 2133 C C . ILE A 1 277 ? -8.612 -4.806 28.614 1.00 96.88 277 ILE A C 1
ATOM 2135 O O . ILE A 1 277 ? -9.750 -4.338 28.560 1.00 96.88 277 ILE A O 1
ATOM 2139 N N . VAL A 1 278 ? -8.146 -5.501 29.645 1.00 97.12 278 VAL A N 1
ATOM 2140 C CA . VAL A 1 278 ? -8.849 -5.664 30.920 1.00 97.12 278 VAL A CA 1
ATOM 2141 C C . VAL A 1 278 ? -8.198 -4.727 31.925 1.00 97.12 278 VAL A C 1
ATOM 2143 O O . VAL A 1 278 ? -6.972 -4.728 32.067 1.00 97.12 278 VAL A O 1
ATOM 2146 N N . THR A 1 279 ? -9.001 -3.880 32.567 1.00 96.19 279 THR A N 1
ATOM 2147 C CA . THR A 1 279 ? -8.510 -2.962 33.599 1.00 96.19 279 THR A CA 1
ATOM 2148 C C . THR A 1 279 ? -8.709 -3.522 35.000 1.00 96.19 279 THR A C 1
ATOM 2150 O O . THR A 1 279 ? -9.623 -4.313 35.218 1.00 96.19 279 THR A O 1
ATOM 2153 N N . SER A 1 280 ? -7.963 -2.996 35.972 1.00 95.31 280 SER A N 1
ATOM 2154 C CA . SER A 1 280 ? -8.062 -3.357 37.397 1.00 95.31 280 SER A CA 1
ATOM 2155 C C . SER A 1 280 ? -9.390 -3.049 38.077 1.00 95.31 280 SER A C 1
ATOM 2157 O O . SER A 1 280 ? -9.634 -3.436 39.215 1.00 95.31 280 SER A O 1
ATOM 2159 N N . LYS A 1 281 ? -10.295 -2.377 37.364 1.00 93.44 281 LYS A N 1
ATOM 2160 C CA . LYS A 1 281 ? -11.684 -2.143 37.780 1.00 93.44 281 LYS A CA 1
ATOM 2161 C C . LYS A 1 281 ? -12.655 -3.138 37.127 1.00 93.44 281 LYS A C 1
ATOM 2163 O O . LYS A 1 281 ? -13.855 -2.884 37.101 1.00 93.44 281 LYS A O 1
ATOM 2168 N N . GLY A 1 282 ? -12.146 -4.209 36.513 1.00 92.12 282 GLY A N 1
ATOM 2169 C CA . GLY A 1 282 ? -12.924 -5.214 35.782 1.00 92.12 282 GLY A CA 1
ATOM 2170 C C . GLY A 1 282 ? -13.481 -4.739 34.433 1.00 92.12 282 GLY A C 1
ATOM 2171 O O . GLY A 1 282 ? -14.292 -5.432 33.820 1.00 92.12 282 GLY A O 1
ATOM 2172 N N . LYS A 1 283 ? -13.084 -3.557 33.938 1.00 94.75 283 LYS A N 1
ATOM 2173 C CA . LYS A 1 283 ? -13.597 -3.022 32.669 1.00 94.75 283 LYS A CA 1
ATOM 2174 C C . LYS A 1 283 ? -12.868 -3.665 31.496 1.00 94.75 283 LYS A C 1
ATOM 2176 O O . LYS A 1 283 ? -11.647 -3.577 31.396 1.00 94.75 283 LYS A O 1
ATOM 2181 N N . VAL A 1 284 ? -13.628 -4.219 30.555 1.00 96.12 284 VAL A N 1
ATOM 2182 C CA . VAL A 1 284 ? -13.095 -4.763 29.301 1.00 96.12 284 VAL A CA 1
ATOM 2183 C C . VAL A 1 284 ? -13.281 -3.746 28.179 1.00 96.12 284 VAL A C 1
ATOM 2185 O O . VAL A 1 284 ? -14.396 -3.314 27.887 1.00 96.12 284 VAL A O 1
ATOM 2188 N N . VAL A 1 285 ? -12.187 -3.358 27.529 1.00 95.50 285 VAL A N 1
ATOM 2189 C CA . VAL A 1 285 ? -12.187 -2.468 26.365 1.00 95.50 285 VAL A CA 1
ATOM 2190 C C . VAL A 1 285 ? -11.616 -3.220 25.174 1.00 95.50 285 VAL A C 1
ATOM 2192 O O . VAL A 1 285 ? -10.487 -3.698 25.220 1.00 95.50 285 VAL A O 1
ATOM 2195 N N . THR A 1 286 ? -12.388 -3.304 24.092 1.00 94.50 286 THR A N 1
ATOM 2196 C CA . THR A 1 286 ? -11.963 -3.955 22.846 1.00 94.50 286 THR A CA 1
ATOM 2197 C C . THR A 1 286 ? -11.912 -2.936 21.717 1.00 94.50 286 THR A C 1
ATOM 2199 O O . THR A 1 286 ? -12.864 -2.183 21.511 1.00 94.50 286 THR A O 1
ATOM 2202 N N . GLY A 1 287 ? -10.810 -2.906 20.970 1.00 92.31 287 GLY A N 1
ATOM 2203 C CA . GLY A 1 287 ? -10.674 -2.015 19.822 1.00 92.31 287 GLY A CA 1
ATOM 2204 C C . GLY A 1 287 ? -9.250 -1.892 19.295 1.00 92.31 287 GLY A C 1
ATOM 2205 O O . GLY A 1 287 ? -8.339 -2.608 19.704 1.00 92.31 287 GLY A O 1
ATOM 2206 N N . LEU A 1 288 ? -9.042 -0.958 18.375 1.00 91.44 288 LEU A N 1
ATOM 2207 C CA . LEU A 1 288 ? -7.733 -0.668 17.802 1.00 91.44 288 LEU A CA 1
ATOM 2208 C C . LEU A 1 288 ? -6.925 0.246 18.725 1.00 91.44 288 LEU A C 1
ATOM 2210 O O . LEU A 1 288 ? -7.376 1.341 19.049 1.00 91.44 288 LEU A O 1
ATOM 2214 N N . VAL A 1 289 ? -5.701 -0.137 19.088 1.00 90.50 289 VAL A N 1
ATOM 2215 C CA . VAL A 1 289 ? -4.784 0.788 19.770 1.00 90.50 289 VAL A CA 1
ATOM 2216 C C . VAL A 1 289 ? -4.304 1.837 18.768 1.00 90.50 289 VAL A C 1
ATOM 2218 O O . VAL A 1 289 ? -3.577 1.533 17.826 1.00 90.50 289 VAL A O 1
ATOM 2221 N N . VAL A 1 290 ? -4.729 3.082 18.970 1.00 87.19 290 VAL A N 1
ATOM 2222 C CA . VAL A 1 290 ? -4.505 4.209 18.047 1.00 87.19 290 VAL A CA 1
ATOM 2223 C C . VAL A 1 290 ? -3.531 5.255 18.591 1.00 87.19 290 VAL A C 1
ATOM 2225 O O . VAL A 1 290 ? -3.157 6.189 17.878 1.00 87.19 290 VAL A O 1
ATOM 2228 N N . GLY A 1 291 ? -3.120 5.115 19.849 1.00 85.75 291 GLY A N 1
ATOM 2229 C CA . GLY A 1 291 ? -2.143 5.971 20.506 1.00 85.75 291 GLY A CA 1
ATOM 2230 C C . GLY A 1 291 ? -1.641 5.325 21.789 1.00 85.75 291 GLY A C 1
ATOM 2231 O O . GLY A 1 291 ? -2.391 4.638 22.476 1.00 85.75 291 GLY A O 1
ATOM 2232 N N . GLU A 1 292 ? -0.366 5.525 22.098 1.00 86.81 292 GLU A N 1
ATOM 2233 C CA . GLU A 1 292 ? 0.245 5.025 23.326 1.00 86.81 292 GLU A CA 1
ATOM 2234 C C . GLU A 1 292 ? 1.361 5.986 23.750 1.00 86.81 292 GLU A C 1
ATOM 2236 O O . GLU A 1 292 ? 2.228 6.342 22.947 1.00 86.81 292 GLU A O 1
ATOM 2241 N N . THR A 1 293 ? 1.307 6.441 24.999 1.00 88.00 293 THR A N 1
ATOM 2242 C CA . THR A 1 293 ? 2.329 7.279 25.640 1.00 88.00 293 THR A CA 1
ATOM 2243 C C . THR A 1 293 ? 2.944 6.535 26.828 1.00 88.00 293 THR A C 1
ATOM 2245 O O . THR A 1 293 ? 2.653 5.361 27.073 1.00 88.00 293 THR A O 1
ATOM 2248 N N . GLY A 1 294 ? 3.815 7.202 27.591 1.00 87.44 294 GLY A N 1
ATOM 2249 C CA . GLY A 1 294 ? 4.334 6.645 28.844 1.00 87.44 294 GLY A CA 1
ATOM 2250 C C . GLY A 1 294 ? 3.253 6.406 29.906 1.00 87.44 294 GLY A C 1
ATOM 2251 O O . GLY A 1 294 ? 3.465 5.590 30.792 1.00 87.44 294 GLY A O 1
ATOM 2252 N N . GLN A 1 295 ? 2.092 7.063 29.800 1.00 93.25 295 GLN A N 1
ATOM 2253 C CA . GLN A 1 295 ? 1.045 7.032 30.828 1.00 93.25 295 GLN A CA 1
ATOM 2254 C C . GLN A 1 295 ? -0.288 6.464 30.340 1.00 93.25 295 GLN A C 1
ATOM 2256 O O . GLN A 1 295 ? -0.997 5.853 31.130 1.00 93.25 295 GLN A O 1
ATOM 2261 N N . VAL A 1 296 ? -0.637 6.631 29.062 1.00 95.25 296 VAL A N 1
ATOM 2262 C CA . VAL A 1 296 ? -1.986 6.334 28.553 1.00 95.25 296 VAL A CA 1
ATOM 2263 C C . VAL A 1 296 ? -1.923 5.466 27.301 1.00 95.25 296 VAL A C 1
ATOM 2265 O O . VAL A 1 296 ? -1.077 5.675 26.428 1.00 95.25 296 VAL A O 1
ATOM 2268 N N . VAL A 1 297 ? -2.855 4.519 27.197 1.00 93.19 297 VAL A N 1
ATOM 2269 C CA . VAL A 1 297 ? -3.200 3.805 25.962 1.00 93.19 297 VAL A CA 1
ATOM 2270 C C . VAL A 1 297 ? -4.546 4.323 25.464 1.00 93.19 297 VAL A C 1
ATOM 2272 O O . VAL A 1 297 ? -5.528 4.324 26.202 1.00 93.19 297 VAL A O 1
ATOM 2275 N N . THR A 1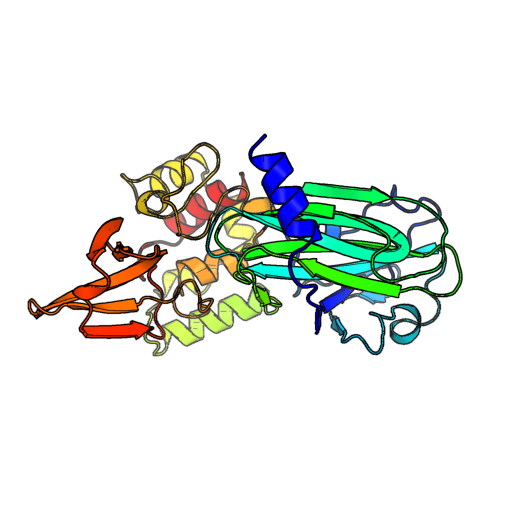 298 ? -4.610 4.743 24.204 1.00 92.75 298 THR A N 1
ATOM 2276 C CA . THR A 1 298 ? -5.851 5.165 23.547 1.00 92.75 298 THR A CA 1
ATOM 2277 C C . THR A 1 298 ? -6.343 4.061 22.619 1.00 92.75 298 THR A C 1
ATOM 2279 O O . THR A 1 298 ? -5.664 3.697 21.653 1.00 92.75 298 THR A O 1
ATOM 2282 N N . VAL A 1 299 ? -7.553 3.568 22.872 1.00 92.75 299 VAL A N 1
ATOM 2283 C CA . VAL A 1 299 ? -8.230 2.538 22.076 1.00 92.75 299 VAL A CA 1
ATOM 2284 C C . VAL A 1 299 ? -9.388 3.158 21.299 1.00 92.75 299 VAL A C 1
ATOM 2286 O O . VAL A 1 299 ? -10.195 3.886 21.867 1.00 92.75 299 VAL A O 1
ATOM 2289 N N . LEU A 1 300 ? -9.481 2.873 20.001 1.00 90.75 300 LEU A N 1
ATOM 2290 C CA . LEU A 1 300 ? -10.626 3.187 19.150 1.00 90.75 300 LEU A CA 1
ATOM 2291 C C . LEU A 1 300 ? -11.535 1.956 19.064 1.00 90.75 300 LEU A C 1
ATOM 2293 O O . LEU A 1 300 ? -11.135 0.938 18.496 1.00 90.75 300 LEU A O 1
ATOM 2297 N N . THR A 1 301 ? -12.734 2.038 19.635 1.00 89.31 301 THR A N 1
ATOM 2298 C CA . THR A 1 301 ? -13.703 0.933 19.632 1.00 89.31 301 THR A CA 1
ATOM 2299 C C . THR A 1 301 ? -14.393 0.790 18.266 1.00 89.31 301 THR A C 1
ATOM 2301 O O . THR A 1 301 ? -14.361 1.732 17.465 1.00 89.31 301 THR A O 1
ATOM 2304 N N . PRO A 1 302 ? -15.038 -0.357 17.973 1.00 84.50 302 PRO A N 1
ATOM 2305 C CA . PRO A 1 302 ? -15.813 -0.557 16.742 1.00 84.50 302 PRO A CA 1
ATOM 2306 C C . PRO A 1 302 ? -16.932 0.476 16.523 1.00 84.50 302 PRO A C 1
ATOM 2308 O O . PRO A 1 302 ? -17.274 0.788 15.384 1.00 84.50 302 PRO A O 1
ATOM 2311 N N . GLU A 1 303 ? -17.457 1.066 17.599 1.00 84.19 303 GLU A N 1
ATOM 2312 C CA . GLU A 1 303 ? -18.457 2.146 17.584 1.00 84.19 303 GLU A CA 1
ATOM 2313 C C . GLU A 1 303 ? -17.833 3.526 17.304 1.00 84.19 303 GLU A C 1
ATOM 2315 O O . GLU A 1 303 ? -18.510 4.549 17.391 1.00 84.19 303 GLU A O 1
ATOM 2320 N N . ALA A 1 304 ? -16.538 3.560 16.975 1.00 83.62 304 ALA A N 1
ATOM 2321 C CA . ALA A 1 304 ? -15.725 4.751 16.757 1.00 83.62 304 ALA A CA 1
ATOM 2322 C C . ALA A 1 304 ? -15.564 5.662 17.988 1.00 83.62 304 ALA A C 1
ATOM 2324 O O . ALA A 1 304 ? -15.320 6.865 17.859 1.00 83.62 304 ALA A O 1
ATOM 2325 N N . LYS A 1 305 ? -15.640 5.095 19.198 1.00 87.69 305 LYS A N 1
ATOM 2326 C CA . LYS A 1 305 ? -15.357 5.815 20.446 1.00 87.69 305 LYS A CA 1
ATOM 2327 C C . LYS A 1 305 ? -13.877 5.697 20.806 1.00 87.69 305 LYS A C 1
ATOM 2329 O O . LYS A 1 305 ? -13.312 4.608 20.757 1.00 87.69 305 LYS A O 1
ATOM 2334 N N . ARG A 1 306 ? -13.245 6.803 21.215 1.00 90.19 306 ARG A N 1
ATOM 2335 C CA . ARG A 1 306 ? -11.908 6.765 21.829 1.00 90.19 306 ARG A CA 1
ATOM 2336 C C . ARG A 1 306 ? -12.044 6.538 23.329 1.00 90.19 306 ARG A C 1
ATOM 2338 O O . ARG A 1 306 ? -12.775 7.259 24.003 1.00 90.19 306 ARG A O 1
ATOM 2345 N N . VAL A 1 307 ? -11.341 5.536 23.833 1.00 93.56 307 VAL A N 1
ATOM 2346 C CA . VAL A 1 307 ? -11.243 5.225 25.256 1.00 93.56 307 VAL A CA 1
ATOM 2347 C C . VAL A 1 307 ? -9.784 5.351 25.651 1.00 93.56 307 VAL A C 1
ATOM 2349 O O . VAL A 1 307 ? -8.926 4.664 25.099 1.00 93.56 307 VAL A O 1
ATOM 2352 N N . GLU A 1 308 ? -9.505 6.252 26.583 1.00 95.31 308 GLU A N 1
ATOM 2353 C CA . GLU A 1 308 ? -8.191 6.381 27.201 1.00 95.31 308 GLU A CA 1
ATOM 2354 C C . GLU A 1 308 ? -8.143 5.520 28.457 1.00 95.31 308 GLU A C 1
ATOM 2356 O O . GLU A 1 308 ? -9.073 5.522 29.263 1.00 95.31 308 GLU A O 1
ATOM 2361 N N . ILE A 1 309 ? -7.077 4.736 28.574 1.00 95.94 309 ILE A N 1
ATOM 2362 C CA . ILE A 1 309 ? -6.850 3.806 29.673 1.00 95.94 309 ILE A CA 1
ATOM 2363 C C . ILE A 1 309 ? -5.480 4.133 30.247 1.00 95.94 309 ILE A C 1
ATOM 2365 O O . ILE A 1 309 ? -4.483 4.141 29.517 1.00 95.94 309 ILE A O 1
ATOM 2369 N N . SER A 1 310 ? -5.430 4.411 31.546 1.00 96.44 310 SER A N 1
ATOM 2370 C CA . SER A 1 310 ? -4.163 4.611 32.241 1.00 96.44 310 SER A CA 1
ATOM 2371 C C . SER A 1 310 ? -3.359 3.315 32.203 1.00 96.44 310 SER A C 1
ATOM 2373 O O . SER A 1 310 ? -3.885 2.249 32.507 1.00 96.44 310 SER A O 1
ATOM 2375 N N . ARG A 1 311 ? -2.073 3.379 31.850 1.00 94.75 311 ARG A N 1
ATOM 2376 C CA . ARG A 1 311 ? -1.216 2.186 31.731 1.00 94.75 311 ARG A CA 1
ATOM 2377 C C . ARG A 1 311 ? -1.098 1.414 33.038 1.00 94.75 311 ARG A C 1
ATOM 2379 O O . ARG A 1 311 ? -1.040 0.194 32.994 1.00 94.75 311 ARG A O 1
ATOM 2386 N N . GLY A 1 312 ? -1.097 2.116 34.171 1.00 95.50 312 GLY A N 1
ATOM 2387 C CA . GLY A 1 312 ? -1.086 1.495 35.498 1.00 95.50 312 GLY A CA 1
ATOM 2388 C C . GLY A 1 312 ? -2.398 0.799 35.877 1.00 95.50 312 GLY A C 1
ATOM 2389 O O . GLY A 1 312 ? -2.406 0.026 36.822 1.00 95.50 312 GLY A O 1
ATOM 2390 N N . GLU A 1 313 ? -3.493 1.046 35.151 1.00 95.69 313 GLU A N 1
ATOM 2391 C CA . GLU A 1 313 ? -4.773 0.358 35.363 1.00 95.69 313 GLU A CA 1
ATOM 2392 C C . GLU A 1 313 ? -4.921 -0.891 34.481 1.00 95.69 313 GLU A C 1
ATOM 2394 O O . GLU A 1 313 ? -5.943 -1.560 34.572 1.00 95.69 313 GLU A O 1
ATOM 2399 N N . ILE A 1 314 ? -3.963 -1.200 33.597 1.00 96.81 314 ILE A N 1
ATOM 2400 C CA . ILE A 1 314 ? -4.051 -2.348 32.684 1.00 96.81 314 ILE A CA 1
ATOM 2401 C C . ILE A 1 314 ? -3.574 -3.610 33.404 1.00 96.81 314 ILE A C 1
ATOM 2403 O O . ILE A 1 314 ? -2.394 -3.721 33.726 1.00 96.81 314 ILE A O 1
ATOM 2407 N N . GLU A 1 315 ? -4.472 -4.577 33.578 1.00 96.62 315 GLU A N 1
ATOM 2408 C CA . GLU A 1 315 ? -4.141 -5.903 34.116 1.00 96.62 315 GLU A CA 1
ATOM 2409 C C . GLU A 1 315 ? -3.790 -6.888 33.004 1.00 96.62 315 GLU A C 1
ATOM 2411 O O . GLU A 1 315 ? -2.770 -7.571 33.068 1.00 96.62 315 GLU A O 1
ATOM 2416 N N . GLU A 1 316 ? -4.599 -6.926 31.943 1.00 96.31 316 GLU A N 1
ATOM 2417 C CA . GLU A 1 316 ? -4.369 -7.798 30.793 1.00 96.31 316 GLU A CA 1
ATOM 2418 C C . GLU A 1 316 ? -4.461 -7.005 29.488 1.00 96.31 316 GLU A C 1
ATOM 2420 O O . GLU A 1 316 ? -5.346 -6.168 29.293 1.00 96.31 316 GLU A O 1
ATOM 2425 N N . ARG A 1 317 ? -3.553 -7.299 28.552 1.00 95.62 317 ARG A N 1
ATOM 2426 C CA . ARG A 1 317 ? -3.591 -6.794 27.177 1.00 95.62 317 ARG A CA 1
ATOM 2427 C C . ARG A 1 317 ? -3.350 -7.938 26.207 1.00 95.62 317 ARG A C 1
ATOM 2429 O O . ARG A 1 317 ? -2.251 -8.485 26.148 1.00 95.62 317 ARG A O 1
ATOM 2436 N N . LYS A 1 318 ? -4.346 -8.235 25.373 1.00 95.19 318 LYS A N 1
ATOM 2437 C CA . LYS A 1 318 ? -4.279 -9.324 24.395 1.00 95.19 318 LYS A CA 1
ATOM 2438 C C . LYS A 1 318 ? -4.662 -8.859 22.998 1.00 95.19 318 LYS A C 1
ATOM 2440 O O . LYS A 1 318 ? -5.807 -8.487 22.735 1.00 95.19 318 LYS A O 1
ATOM 2445 N N . THR A 1 319 ? -3.703 -8.924 22.078 1.00 92.94 319 THR A N 1
ATOM 2446 C CA . THR A 1 319 ? -3.941 -8.676 20.649 1.00 92.94 319 THR A CA 1
ATOM 2447 C C . THR A 1 319 ? -4.645 -9.878 20.026 1.00 92.94 319 THR A C 1
ATOM 2449 O O . THR A 1 319 ? -4.177 -11.009 20.136 1.00 92.94 319 THR A O 1
ATOM 2452 N N . GLN A 1 320 ? -5.765 -9.632 19.355 1.00 91.19 320 GLN A N 1
ATOM 2453 C CA . GLN A 1 320 ? -6.599 -10.655 18.732 1.00 91.19 320 GLN A CA 1
ATOM 2454 C C . GLN A 1 320 ? -6.248 -10.847 17.253 1.00 91.19 320 GLN A C 1
ATOM 2456 O O . GLN A 1 320 ? -5.714 -9.955 16.600 1.00 91.19 320 GLN A O 1
ATOM 2461 N N . ASN A 1 321 ? -6.634 -11.984 16.674 1.00 88.69 321 ASN A N 1
ATOM 2462 C CA . ASN A 1 321 ? -6.553 -12.221 15.225 1.00 88.69 321 ASN A CA 1
ATOM 2463 C C . ASN A 1 321 ? -7.832 -11.768 14.492 1.00 88.69 321 ASN A C 1
ATOM 2465 O O . ASN A 1 321 ? -8.288 -12.431 13.563 1.00 88.69 321 ASN A O 1
ATOM 2469 N N . VAL A 1 322 ? -8.424 -10.653 14.930 1.00 89.50 322 VAL A N 1
ATOM 2470 C CA . VAL A 1 322 ? -9.588 -10.018 14.295 1.00 89.50 322 VAL A CA 1
ATOM 2471 C C . VAL A 1 322 ? -9.325 -8.537 14.050 1.00 89.50 322 VAL A C 1
ATOM 2473 O O . VAL A 1 322 ? -8.580 -7.878 14.779 1.00 89.50 322 VAL A O 1
ATOM 2476 N N . SER A 1 323 ? -9.919 -8.031 12.981 1.00 87.88 323 SER A N 1
ATOM 2477 C CA . SER A 1 323 ? -9.882 -6.639 12.576 1.00 87.88 323 SER A CA 1
ATOM 2478 C C . SER A 1 323 ? -10.716 -5.797 13.527 1.00 87.88 323 SER A C 1
ATOM 2480 O O . SER A 1 323 ? -11.743 -6.243 14.035 1.00 87.88 323 SER A O 1
ATOM 2482 N N . ALA A 1 324 ? -10.292 -4.554 13.735 1.00 86.56 324 ALA A N 1
ATOM 2483 C CA . ALA A 1 324 ? -11.136 -3.555 14.378 1.00 86.56 324 ALA A CA 1
ATOM 2484 C C . ALA A 1 324 ? -12.234 -3.017 13.437 1.00 86.56 324 ALA A C 1
ATOM 2486 O O . ALA A 1 324 ? -13.170 -2.377 13.905 1.00 86.56 324 ALA A O 1
ATOM 2487 N N . MET A 1 325 ? -12.134 -3.268 12.123 1.00 89.31 325 MET A N 1
ATOM 2488 C CA . MET A 1 325 ? -13.176 -2.921 11.155 1.00 89.31 325 MET A CA 1
ATOM 2489 C C . MET A 1 325 ? -14.334 -3.932 11.241 1.00 89.31 325 MET A C 1
ATOM 2491 O O . MET A 1 325 ? -14.101 -5.125 11.020 1.00 89.31 325 MET A O 1
ATOM 2495 N N . PRO A 1 326 ? -15.575 -3.485 11.516 1.00 87.75 326 PRO A N 1
ATOM 2496 C CA . PRO A 1 326 ? -16.733 -4.373 11.556 1.00 87.75 326 PRO A CA 1
ATOM 2497 C C . PRO A 1 326 ? -16.989 -5.066 10.212 1.00 87.75 326 PRO A C 1
ATOM 2499 O O . PRO A 1 326 ? -16.792 -4.485 9.145 1.00 87.75 326 PRO A O 1
ATOM 2502 N N . ALA A 1 327 ? -17.472 -6.308 10.261 1.00 89.50 327 ALA A N 1
ATOM 2503 C CA . ALA A 1 327 ? -17.930 -7.031 9.077 1.00 89.50 327 ALA A CA 1
ATOM 2504 C C . ALA A 1 327 ? -19.378 -6.651 8.716 1.00 89.50 327 ALA A C 1
ATOM 2506 O O . ALA A 1 327 ? -20.150 -6.224 9.571 1.00 89.50 327 ALA A O 1
ATOM 2507 N N . GLY A 1 328 ? -19.765 -6.846 7.451 1.00 89.88 328 GLY A N 1
ATOM 2508 C CA . GLY A 1 328 ? -21.156 -6.671 7.013 1.00 89.88 328 GLY A CA 1
ATOM 2509 C C . GLY A 1 328 ? -21.656 -5.222 7.018 1.00 89.88 328 GLY A C 1
ATOM 2510 O O . GLY A 1 328 ? -22.865 -5.006 7.117 1.00 89.88 328 GLY A O 1
ATOM 2511 N N . LEU A 1 329 ? -20.744 -4.246 6.932 1.00 90.62 329 LEU A N 1
ATOM 2512 C CA . LEU A 1 329 ? -21.064 -2.815 6.852 1.00 90.62 329 LEU A CA 1
ATOM 2513 C C . LEU A 1 329 ? -21.848 -2.460 5.582 1.00 90.62 329 LEU A C 1
ATOM 2515 O O . LEU A 1 329 ? -22.765 -1.649 5.634 1.00 90.62 329 LEU A O 1
ATOM 2519 N N . VAL A 1 330 ? -21.501 -3.085 4.456 1.00 94.81 330 VAL A N 1
ATOM 2520 C CA . VAL A 1 330 ? -22.207 -2.923 3.181 1.00 94.81 330 VAL A CA 1
ATOM 2521 C C . VAL A 1 330 ? -23.221 -4.053 3.011 1.00 94.81 330 VAL A C 1
ATOM 2523 O O . VAL A 1 330 ? -22.891 -5.212 3.269 1.00 94.81 330 VAL A O 1
ATOM 2526 N N . LYS A 1 331 ? -24.448 -3.734 2.589 1.00 93.94 331 LYS A N 1
ATOM 2527 C CA . LYS A 1 331 ? -25.561 -4.689 2.474 1.00 93.94 331 LYS A CA 1
ATOM 2528 C C . LYS A 1 331 ? -25.851 -5.096 1.037 1.00 93.94 331 LYS A C 1
ATOM 2530 O O . LYS A 1 331 ? -26.271 -6.228 0.815 1.00 93.94 331 LYS A O 1
ATOM 2535 N N . THR A 1 332 ? -25.601 -4.215 0.068 1.00 96.19 332 THR A N 1
ATOM 2536 C CA . THR A 1 332 ? -25.885 -4.490 -1.350 1.00 96.19 332 THR A CA 1
ATOM 2537 C C . THR A 1 332 ? -24.680 -4.251 -2.264 1.00 96.19 332 THR A C 1
ATOM 2539 O O . THR A 1 332 ? -23.830 -3.404 -1.968 1.00 96.19 332 THR A O 1
ATOM 2542 N N . PRO A 1 333 ? -24.611 -4.920 -3.430 1.00 97.19 333 PRO A N 1
ATOM 2543 C CA . PRO A 1 333 ? -23.576 -4.637 -4.420 1.00 97.19 333 PRO A CA 1
ATOM 2544 C C . PRO A 1 333 ? -23.569 -3.183 -4.902 1.00 97.19 333 PRO A C 1
ATOM 2546 O O . PRO A 1 333 ? -22.504 -2.606 -5.114 1.00 97.19 333 PRO A O 1
ATOM 2549 N N . ARG A 1 334 ? -24.752 -2.563 -5.019 1.00 97.62 334 ARG A N 1
ATOM 2550 C CA . ARG A 1 334 ? -24.903 -1.163 -5.436 1.00 97.62 334 ARG A CA 1
ATOM 2551 C C . ARG A 1 334 ? -24.241 -0.195 -4.458 1.00 97.62 334 ARG A C 1
ATOM 2553 O O . ARG A 1 334 ? -23.570 0.736 -4.895 1.00 97.62 334 ARG A O 1
ATOM 2560 N N . GLU A 1 335 ? -24.411 -0.420 -3.156 1.00 97.69 335 GLU A N 1
ATOM 2561 C CA . GLU A 1 335 ? -23.738 0.376 -2.125 1.00 97.69 335 GLU A CA 1
ATOM 2562 C C . GLU A 1 335 ? -22.218 0.251 -2.233 1.00 97.69 335 GLU A C 1
ATOM 2564 O O . GLU A 1 335 ? -21.523 1.266 -2.225 1.00 97.69 335 GLU A O 1
ATOM 2569 N N . LEU A 1 336 ? -21.699 -0.977 -2.376 1.00 98.00 336 LEU A N 1
ATOM 2570 C CA . LEU A 1 336 ? -20.257 -1.190 -2.499 1.00 98.00 336 LEU A CA 1
ATOM 2571 C C . LEU A 1 336 ? -19.720 -0.510 -3.757 1.00 98.00 336 LEU A C 1
ATOM 2573 O O . LEU A 1 336 ? -18.744 0.226 -3.686 1.00 98.00 336 LEU A O 1
ATOM 2577 N N . ARG A 1 337 ? -20.384 -0.696 -4.896 1.00 98.06 337 ARG A N 1
ATOM 2578 C CA . ARG A 1 337 ? -20.012 -0.075 -6.167 1.00 98.06 337 ARG A CA 1
ATOM 2579 C C . ARG A 1 337 ? -19.911 1.443 -6.061 1.00 98.06 337 ARG A C 1
ATOM 2581 O O . ARG A 1 337 ? -18.893 2.016 -6.445 1.00 98.06 337 ARG A O 1
ATOM 2588 N N . ASP A 1 338 ? -20.957 2.091 -5.550 1.00 98.38 338 ASP A N 1
ATOM 2589 C CA . ASP A 1 338 ? -21.004 3.548 -5.432 1.00 98.38 338 ASP A CA 1
ATOM 2590 C C . ASP A 1 338 ? -19.922 4.039 -4.439 1.00 98.38 338 ASP A C 1
ATOM 2592 O O . ASP A 1 338 ? -19.211 5.006 -4.724 1.00 98.38 338 ASP A O 1
ATOM 2596 N N . LEU A 1 339 ? -19.706 3.325 -3.322 1.00 97.81 339 LEU A N 1
ATOM 2597 C CA . LEU A 1 339 ? -18.622 3.595 -2.366 1.00 97.81 339 LEU A CA 1
ATOM 2598 C C . LEU A 1 339 ? -17.230 3.492 -3.013 1.00 97.81 339 LEU A C 1
ATOM 2600 O O . LEU A 1 339 ? -16.407 4.395 -2.846 1.00 97.81 339 LEU A O 1
ATOM 2604 N N . LEU A 1 340 ? -16.960 2.426 -3.769 1.00 97.38 340 LEU A N 1
ATOM 2605 C CA . LEU A 1 340 ? -15.691 2.242 -4.474 1.00 97.38 340 LEU A CA 1
ATOM 2606 C C . LEU A 1 340 ? -15.466 3.334 -5.522 1.00 97.38 340 LEU A C 1
ATOM 2608 O O . LEU A 1 340 ? -14.363 3.870 -5.602 1.00 97.38 340 LEU A O 1
ATOM 2612 N N . ALA A 1 341 ? -16.502 3.723 -6.271 1.00 97.12 341 ALA A N 1
ATOM 2613 C CA . ALA A 1 341 ? -16.405 4.802 -7.250 1.00 97.12 341 ALA A CA 1
ATOM 2614 C C . ALA A 1 341 ? -15.989 6.132 -6.602 1.00 97.12 341 ALA A C 1
ATOM 2616 O O . ALA A 1 341 ? -15.168 6.862 -7.161 1.00 97.12 341 ALA A O 1
ATOM 2617 N N . TYR A 1 342 ? -16.498 6.433 -5.401 1.00 96.25 342 TYR A N 1
ATOM 2618 C CA . TYR A 1 342 ? -16.040 7.580 -4.614 1.00 96.25 342 TYR A CA 1
ATOM 2619 C C . TYR A 1 342 ? -14.574 7.437 -4.171 1.00 96.25 342 TYR A C 1
ATOM 2621 O O . TYR A 1 342 ? -13.793 8.373 -4.342 1.00 96.25 342 TYR A O 1
ATOM 2629 N N . LEU A 1 343 ? -14.175 6.275 -3.637 1.00 95.31 343 LEU A N 1
ATOM 2630 C CA . LEU A 1 343 ? -12.809 6.051 -3.147 1.00 95.31 343 LEU A CA 1
ATOM 2631 C C . LEU A 1 343 ? -11.752 6.125 -4.259 1.00 95.31 343 LEU A C 1
ATOM 2633 O O . LEU A 1 343 ? -10.682 6.702 -4.055 1.00 95.31 343 LEU A O 1
ATOM 2637 N N . LEU A 1 344 ? -12.051 5.568 -5.431 1.00 94.56 344 LEU A N 1
ATOM 2638 C CA . LEU A 1 344 ? -11.143 5.554 -6.579 1.00 94.56 344 LEU A CA 1
ATOM 2639 C C . LEU A 1 344 ? -11.026 6.920 -7.266 1.00 94.56 344 LEU A C 1
ATOM 2641 O O . LEU A 1 3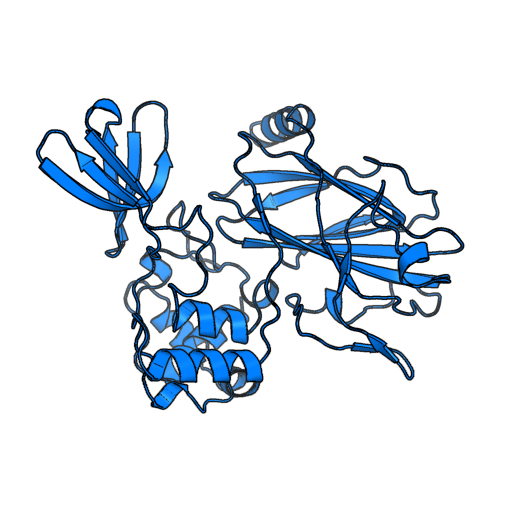44 ? -10.046 7.164 -7.961 1.00 94.56 344 LEU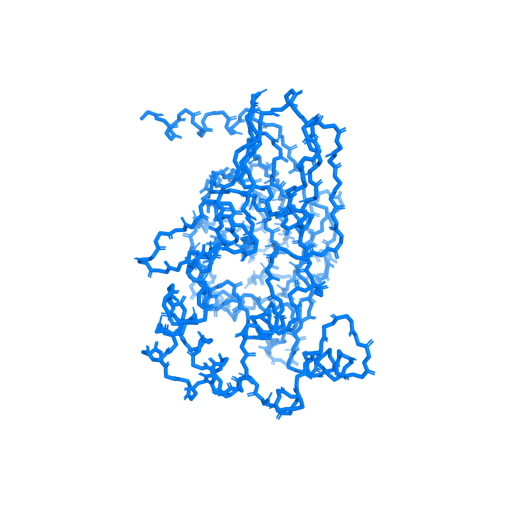 A O 1
ATOM 2645 N N . ALA A 1 345 ? -11.988 7.821 -7.055 1.00 92.75 345 ALA A N 1
ATOM 2646 C CA . ALA A 1 345 ? -11.978 9.167 -7.627 1.00 92.75 345 ALA A CA 1
ATOM 2647 C C . ALA A 1 345 ? -11.162 10.199 -6.821 1.00 92.75 345 ALA A C 1
ATOM 2649 O O . ALA A 1 345 ? -11.152 11.376 -7.189 1.00 92.75 345 ALA A O 1
ATOM 2650 N N . GLN A 1 346 ? -10.539 9.792 -5.710 1.00 82.69 346 GLN A N 1
ATOM 2651 C CA . GLN A 1 346 ? -9.799 10.688 -4.813 1.00 82.69 346 GLN A CA 1
ATOM 2652 C C . GLN A 1 346 ? -8.492 11.236 -5.397 1.00 82.69 346 GLN A C 1
ATOM 2654 O O . GLN A 1 346 ? -7.688 10.436 -5.923 1.00 82.69 346 GLN A O 1
#